Protein AF-K9V353-F1 (afdb_monomer_lite)

Structure (mmCIF, N/CA/C/O backbone):
data_AF-K9V353-F1
#
_entry.id   AF-K9V353-F1
#
loop_
_atom_site.group_PDB
_atom_site.id
_atom_site.type_symbol
_atom_site.label_atom_id
_atom_site.label_alt_id
_atom_site.label_comp_id
_atom_site.label_asym_id
_atom_site.label_entity_id
_atom_site.label_seq_id
_atom_site.pdbx_PDB_ins_code
_atom_site.Cartn_x
_atom_site.Cartn_y
_atom_site.Cartn_z
_atom_site.occupancy
_atom_site.B_iso_or_equiv
_atom_site.auth_seq_id
_atom_site.auth_comp_id
_atom_site.auth_asym_id
_atom_site.auth_atom_id
_atom_site.pdbx_PDB_model_num
ATOM 1 N N . MET A 1 1 ? -27.194 18.692 22.668 1.00 30.59 1 MET A N 1
ATOM 2 C CA . MET A 1 1 ? -25.726 18.775 22.802 1.00 30.59 1 MET A CA 1
ATOM 3 C C . MET A 1 1 ? -25.318 17.950 24.012 1.00 30.59 1 MET A C 1
ATOM 5 O O . MET A 1 1 ? -25.485 18.414 25.131 1.00 30.59 1 MET A O 1
ATOM 9 N N . MET A 1 2 ? -24.905 16.694 23.817 1.00 29.02 2 MET A N 1
ATOM 10 C CA . MET A 1 2 ? -24.214 15.960 24.883 1.00 29.02 2 MET A CA 1
ATOM 11 C C . MET A 1 2 ? -22.781 16.485 24.907 1.00 29.02 2 MET A C 1
ATOM 13 O O . MET A 1 2 ? -22.104 16.407 23.885 1.00 29.02 2 MET A O 1
ATOM 17 N N . ASN A 1 3 ? -22.359 17.069 26.030 1.00 35.59 3 ASN A N 1
ATOM 18 C CA . ASN A 1 3 ? -20.967 17.466 26.224 1.00 35.59 3 ASN A CA 1
ATOM 19 C C . ASN A 1 3 ? -20.061 16.247 25.984 1.00 35.59 3 ASN A C 1
ATOM 21 O O . ASN A 1 3 ? -20.405 15.162 26.468 1.00 35.59 3 ASN A O 1
ATOM 25 N N . PRO A 1 4 ? -18.926 16.394 25.275 1.00 46.44 4 PRO A N 1
ATOM 26 C CA . PRO A 1 4 ? -17.910 15.355 25.272 1.00 46.44 4 PRO A CA 1
ATOM 27 C C . PRO A 1 4 ? -17.556 15.030 26.726 1.00 46.44 4 PRO A C 1
ATOM 29 O O . PRO A 1 4 ? -17.415 15.928 27.562 1.00 46.44 4 PRO A O 1
ATOM 32 N N . ILE A 1 5 ? -17.499 13.737 27.042 1.00 53.97 5 ILE A N 1
ATOM 33 C CA . ILE A 1 5 ? -17.042 13.252 28.344 1.00 53.97 5 ILE A CA 1
ATOM 34 C C . ILE A 1 5 ? -15.666 13.884 28.581 1.00 53.97 5 ILE A C 1
ATOM 36 O O . ILE A 1 5 ? -14.780 13.735 27.740 1.00 53.97 5 ILE A O 1
ATOM 40 N N . SER A 1 6 ? -15.512 14.653 29.664 1.00 57.78 6 SER A N 1
ATOM 41 C CA . SER A 1 6 ? -14.280 15.410 29.895 1.00 57.78 6 SER A CA 1
ATOM 42 C C . SER A 1 6 ? -13.082 14.468 30.000 1.00 57.78 6 SER A C 1
ATOM 44 O O . SER A 1 6 ? -13.209 13.330 30.456 1.00 57.78 6 SER A O 1
ATOM 46 N N . GLU A 1 7 ? -11.905 14.951 29.613 1.00 59.50 7 GLU A N 1
ATOM 47 C CA . GLU A 1 7 ? -10.646 14.204 29.711 1.00 59.50 7 GLU A CA 1
ATOM 48 C C . GLU A 1 7 ? -10.426 13.631 31.123 1.00 59.50 7 GLU A C 1
ATOM 50 O O . GLU A 1 7 ? -10.006 12.492 31.273 1.00 59.50 7 GLU A O 1
ATOM 55 N N . LEU A 1 8 ? -10.852 14.362 32.159 1.00 59.88 8 LEU A N 1
ATOM 56 C CA . LEU A 1 8 ? -10.846 13.921 33.559 1.00 59.88 8 LEU A CA 1
ATOM 57 C C . LEU A 1 8 ? -11.694 12.664 33.816 1.00 59.88 8 LEU A C 1
ATOM 59 O O . LEU A 1 8 ? -11.303 11.813 34.612 1.00 59.88 8 LEU A O 1
ATOM 63 N N . VAL A 1 9 ? -12.848 12.522 33.157 1.00 59.69 9 VAL A N 1
ATOM 64 C CA . VAL A 1 9 ? -13.683 11.318 33.287 1.00 59.69 9 VAL A CA 1
ATOM 65 C C . VAL A 1 9 ? -13.008 10.143 32.592 1.00 59.69 9 VAL A C 1
ATOM 67 O O . VAL A 1 9 ? -12.957 9.062 33.168 1.00 59.69 9 VAL A O 1
ATOM 70 N N . TRP A 1 10 ? -12.412 10.341 31.417 1.00 63.75 10 TRP A N 1
ATOM 71 C CA . TRP A 1 10 ? -11.655 9.276 30.757 1.00 63.75 10 TRP A CA 1
ATOM 72 C C . TRP A 1 10 ? -10.377 8.900 31.508 1.00 63.75 10 TRP A C 1
ATOM 74 O O . TRP A 1 10 ? -10.112 7.713 31.617 1.00 63.75 10 TRP A O 1
ATOM 84 N N . GLN A 1 11 ? -9.659 9.842 32.126 1.00 63.81 11 GLN A N 1
ATOM 85 C CA . GLN A 1 11 ? -8.559 9.537 33.055 1.00 63.81 11 GLN A CA 1
ATOM 86 C C . GLN A 1 11 ? -9.046 8.765 34.291 1.00 63.81 11 GLN A C 1
ATOM 88 O O . GLN A 1 11 ? -8.325 7.928 34.827 1.00 63.81 11 GLN A O 1
ATOM 93 N N . SER A 1 12 ? -10.283 9.002 34.743 1.00 61.09 12 SER A N 1
ATOM 94 C CA . SER A 1 12 ? -10.880 8.220 35.834 1.00 61.09 12 SER A CA 1
ATOM 95 C C . SER A 1 12 ? -11.295 6.805 35.401 1.00 61.09 12 SER A C 1
ATOM 97 O O . SER A 1 12 ? -11.185 5.862 36.183 1.00 61.09 12 SER A O 1
ATOM 99 N N . VAL A 1 13 ? -11.748 6.642 34.150 1.00 62.25 13 VAL A N 1
ATOM 100 C CA . VAL A 1 13 ? -12.142 5.352 33.556 1.00 62.25 13 VAL A CA 1
ATOM 101 C C . VAL A 1 13 ? -10.905 4.512 33.220 1.00 62.25 13 VAL A C 1
ATOM 103 O O . VAL A 1 13 ? -10.873 3.312 33.503 1.00 62.25 13 VAL A O 1
ATOM 106 N N . LEU A 1 14 ? -9.889 5.158 32.653 1.00 64.69 14 LEU A N 1
ATOM 107 C CA . LEU A 1 14 ? -8.577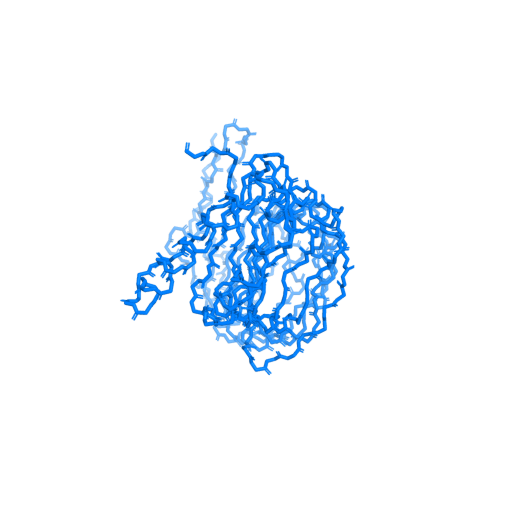 4.639 32.287 1.00 64.69 14 LEU A CA 1
ATOM 108 C C . LEU A 1 14 ? -7.586 4.957 33.420 1.00 64.69 14 LEU A C 1
ATOM 110 O O . LEU A 1 14 ? -6.674 5.762 33.268 1.00 64.69 14 LEU A O 1
ATOM 114 N N . SER A 1 15 ? -7.810 4.371 34.598 1.00 57.91 15 SER A N 1
ATOM 115 C CA . SER A 1 15 ? -6.914 4.527 35.751 1.00 57.91 15 SER A CA 1
ATOM 116 C C . SER A 1 15 ? -5.530 3.895 35.499 1.00 57.91 15 SER A C 1
ATOM 118 O O . SER A 1 15 ? -5.411 2.977 34.695 1.00 57.91 15 SER A O 1
ATOM 120 N N . GLY A 1 16 ? -4.488 4.328 36.223 1.00 54.91 16 GLY A N 1
ATOM 121 C CA . GLY A 1 16 ? -3.153 3.699 36.195 1.00 54.91 16 GLY A CA 1
ATOM 122 C C . GLY A 1 16 ? -2.095 4.474 35.393 1.00 54.91 16 GLY A C 1
ATOM 123 O O . GLY A 1 16 ? -2.133 5.699 35.343 1.00 54.91 16 GLY A O 1
ATOM 124 N N . ASN A 1 17 ? -1.134 3.770 34.777 1.00 48.25 17 ASN A N 1
ATOM 125 C CA . ASN A 1 17 ? -0.018 4.346 33.992 1.00 48.25 17 ASN A CA 1
ATOM 126 C C . ASN A 1 17 ? -0.422 4.780 32.561 1.00 48.25 17 ASN A C 1
ATOM 128 O O . ASN A 1 17 ? 0.401 4.771 31.646 1.00 48.25 17 ASN A O 1
ATOM 132 N N . ILE A 1 18 ? -1.695 5.109 32.336 1.00 54.72 18 ILE A N 1
ATOM 133 C CA . ILE A 1 18 ? -2.225 5.484 31.022 1.00 54.72 18 ILE A CA 1
ATOM 134 C C . ILE A 1 18 ? -2.050 6.990 30.839 1.00 54.72 18 ILE A C 1
ATOM 136 O O . ILE A 1 18 ? -2.700 7.782 31.521 1.00 54.72 18 ILE A O 1
ATOM 140 N N . GLN A 1 19 ? -1.181 7.398 29.913 1.00 55.06 19 GLN A N 1
ATOM 141 C CA . GLN A 1 19 ? -1.082 8.798 29.512 1.00 55.06 19 GLN A CA 1
ATOM 142 C C . GLN A 1 19 ? -1.982 9.027 28.302 1.00 55.06 19 GLN A C 1
ATOM 144 O O . GLN A 1 19 ? -1.691 8.556 27.201 1.00 55.06 19 GLN A O 1
ATOM 149 N N . LEU A 1 20 ? -3.078 9.752 28.518 1.00 56.19 20 LEU A N 1
ATOM 150 C CA . LEU A 1 20 ? -3.837 10.343 27.424 1.00 56.19 20 LEU A CA 1
ATOM 151 C C . LEU A 1 20 ? -2.944 11.374 26.726 1.00 56.19 20 LEU A C 1
ATOM 153 O O . LEU A 1 20 ? -2.322 12.210 27.387 1.00 56.19 20 LEU A O 1
ATOM 157 N N . ALA A 1 21 ? -2.834 11.289 25.402 1.00 53.56 21 ALA A N 1
ATOM 158 C CA . ALA A 1 21 ? -2.139 12.316 24.636 1.00 53.56 21 ALA A CA 1
ATOM 159 C C . ALA A 1 21 ? -2.852 13.676 24.752 1.00 53.56 21 ALA A C 1
ATOM 161 O O . ALA A 1 21 ? -4.012 13.781 25.148 1.00 53.56 21 ALA A O 1
ATOM 162 N N . LYS A 1 22 ? -2.161 14.752 24.376 1.00 46.94 22 LYS A N 1
ATOM 163 C CA . LYS A 1 22 ? -2.800 16.065 24.263 1.00 46.94 22 LYS A CA 1
ATOM 164 C C . LYS A 1 22 ? -3.910 15.986 23.204 1.00 46.94 22 LYS A C 1
ATOM 166 O O . LYS A 1 22 ? -3.666 15.449 22.130 1.00 46.94 22 LYS A O 1
ATOM 171 N N . ASP A 1 23 ? -5.104 16.486 23.523 1.00 53.16 23 ASP A N 1
ATOM 172 C CA . ASP A 1 23 ? -6.312 16.344 22.693 1.00 53.16 23 ASP A CA 1
ATOM 173 C C . ASP A 1 23 ? -6.760 14.880 22.497 1.00 53.16 23 ASP A C 1
ATOM 175 O O . ASP A 1 23 ? -7.378 14.556 21.487 1.00 53.16 23 ASP A O 1
ATOM 179 N N . ALA A 1 24 ? -6.480 13.989 23.461 1.00 52.56 24 ALA A N 1
ATOM 180 C CA . ALA A 1 24 ? -6.749 12.547 23.367 1.00 52.56 24 ALA A CA 1
ATOM 181 C C . ALA A 1 24 ? -8.192 12.159 23.056 1.00 52.56 24 ALA A C 1
ATOM 183 O O . ALA A 1 24 ? -8.412 11.019 22.659 1.00 52.56 24 ALA A O 1
ATOM 184 N N . ILE A 1 25 ? -9.150 13.060 23.286 1.00 53.81 25 ILE A N 1
ATOM 185 C CA . ILE A 1 25 ? -10.560 12.870 22.964 1.00 53.81 25 ILE A CA 1
ATOM 186 C C . ILE A 1 25 ? -10.979 13.968 22.007 1.00 53.81 25 ILE A C 1
ATOM 188 O O . ILE A 1 25 ? -11.267 15.096 22.409 1.00 53.81 25 ILE A O 1
ATOM 192 N N . GLN A 1 26 ? -11.047 13.612 20.733 1.00 54.94 26 GLN A N 1
ATOM 193 C CA . GLN A 1 26 ? -11.561 14.497 19.702 1.00 54.94 26 GLN A CA 1
ATOM 194 C C . GLN A 1 26 ? -12.972 14.060 19.354 1.00 54.94 26 GLN A C 1
ATOM 196 O O . GLN A 1 26 ? -13.188 12.955 18.866 1.00 54.94 26 GLN A O 1
ATOM 201 N N . ALA A 1 27 ? -13.932 14.935 19.644 1.00 47.72 27 ALA A N 1
ATOM 202 C CA . ALA A 1 27 ? -15.303 14.807 19.191 1.00 47.72 27 ALA A CA 1
ATOM 203 C C . ALA A 1 27 ? -15.387 15.313 17.748 1.00 47.72 27 ALA A C 1
ATOM 205 O O . ALA A 1 27 ? -15.491 16.518 17.526 1.00 47.72 27 ALA A O 1
ATOM 206 N N . TYR A 1 28 ? -15.347 14.409 16.771 1.00 46.59 28 TYR A N 1
ATOM 207 C CA . TYR A 1 28 ? -15.605 14.782 15.380 1.00 46.59 28 TYR A CA 1
ATOM 208 C C . TYR A 1 28 ? -17.106 14.742 15.096 1.00 46.59 28 TYR A C 1
ATOM 210 O O . TYR A 1 28 ? -17.756 13.707 15.262 1.00 46.59 28 TYR A O 1
ATOM 218 N N . THR A 1 29 ? -17.654 15.876 14.663 1.00 41.22 29 THR A N 1
ATOM 219 C CA . THR A 1 29 ? -18.994 15.972 14.075 1.00 41.22 29 THR A CA 1
ATOM 220 C C . THR A 1 29 ? -18.851 16.099 12.562 1.00 41.22 29 THR A C 1
ATOM 222 O O . THR A 1 29 ? -18.433 17.145 12.073 1.00 41.22 29 THR A O 1
ATOM 225 N N . ASP A 1 30 ? -19.176 15.032 11.837 1.00 41.78 30 ASP A N 1
ATOM 226 C CA . ASP A 1 30 ? -19.468 15.088 10.399 1.00 41.78 30 ASP A CA 1
ATOM 227 C C . ASP A 1 30 ? -20.898 15.636 10.219 1.00 41.78 30 ASP A C 1
ATOM 229 O O . ASP A 1 30 ? -21.758 15.379 11.066 1.00 41.78 30 ASP A O 1
ATOM 233 N N . GLU A 1 31 ? -21.178 16.354 9.127 1.00 41.47 31 GLU A N 1
ATOM 234 C CA . GLU A 1 31 ? -22.520 16.834 8.750 1.00 41.47 31 GLU A CA 1
ATOM 235 C C . GLU A 1 31 ? -23.575 15.705 8.721 1.00 41.47 31 GLU A C 1
ATOM 237 O O . GLU A 1 31 ? -24.767 15.960 8.894 1.00 41.47 31 GLU A O 1
ATOM 242 N N . HIS A 1 32 ? -23.140 14.445 8.592 1.00 44.72 32 HIS A N 1
ATOM 243 C CA . HIS A 1 32 ? -23.990 13.250 8.595 1.00 44.72 32 HIS A CA 1
ATOM 244 C C . HIS A 1 32 ? -24.056 12.513 9.947 1.00 44.72 32 HIS A C 1
ATOM 246 O O . HIS A 1 32 ? -24.833 11.564 10.093 1.00 44.72 32 HIS A O 1
ATOM 252 N N . ARG A 1 33 ? -23.269 12.917 10.957 1.00 48.28 33 ARG A N 1
ATOM 253 C CA . ARG A 1 33 ? -23.218 12.260 12.276 1.00 48.28 33 ARG A CA 1
ATOM 254 C C . ARG A 1 33 ? -23.835 13.126 13.366 1.00 48.28 33 ARG A C 1
ATOM 256 O O . ARG A 1 33 ? -23.261 14.098 13.838 1.00 48.28 33 ARG A O 1
ATOM 263 N N . ILE A 1 34 ? -24.992 12.681 13.855 1.00 44.06 34 ILE A N 1
ATOM 264 C CA . ILE A 1 34 ? -25.722 13.307 14.972 1.00 44.06 34 ILE A CA 1
ATOM 265 C C . ILE A 1 34 ? -24.960 13.145 16.309 1.00 44.06 34 ILE A C 1
ATOM 267 O O . ILE A 1 34 ? -25.202 13.887 17.263 1.00 44.06 34 ILE A O 1
ATOM 271 N N . THR A 1 35 ? -24.038 12.176 16.402 1.00 47.62 35 THR A N 1
ATOM 272 C CA . THR A 1 35 ? -23.266 11.863 17.620 1.00 47.62 35 THR A CA 1
ATOM 273 C C . THR A 1 35 ? -21.767 12.058 17.373 1.00 47.62 35 THR A C 1
ATOM 275 O O . THR A 1 35 ? -21.275 11.564 16.359 1.00 47.62 35 THR A O 1
ATOM 278 N N . PRO A 1 36 ? -21.033 12.751 18.266 1.00 53.69 36 PRO A N 1
ATOM 279 C CA . PRO A 1 36 ? -19.596 12.935 18.110 1.00 53.69 36 PRO A CA 1
ATOM 280 C C . PRO A 1 36 ? -18.862 11.594 18.189 1.00 53.69 36 PRO A C 1
ATOM 282 O O . PRO A 1 36 ? -19.075 10.826 19.130 1.00 53.69 36 PRO A O 1
ATOM 285 N N . ALA A 1 37 ? -17.996 11.339 17.211 1.00 61.12 37 ALA A N 1
ATOM 286 C CA . ALA A 1 37 ? -17.059 10.223 17.243 1.00 61.12 37 ALA A CA 1
ATOM 287 C C . ALA A 1 37 ? -16.095 10.403 18.419 1.00 61.12 37 ALA A C 1
ATOM 289 O O . ALA A 1 37 ? -15.586 11.505 18.598 1.00 61.12 37 ALA A O 1
ATOM 290 N N . ILE A 1 38 ? -15.845 9.357 19.209 1.00 70.50 38 ILE A N 1
ATOM 291 C CA . ILE A 1 38 ? -14.804 9.391 20.240 1.00 70.50 38 ILE A CA 1
ATOM 292 C C . ILE A 1 38 ? -13.562 8.717 19.668 1.00 70.50 38 ILE A C 1
ATOM 294 O O . ILE A 1 38 ? -13.585 7.523 19.358 1.00 70.50 38 ILE A O 1
ATOM 298 N N . PHE A 1 39 ? -12.500 9.503 19.532 1.00 70.25 39 PHE A N 1
ATOM 299 C CA . PHE A 1 39 ? -11.144 9.011 19.324 1.00 70.25 39 PHE A CA 1
ATOM 300 C C . PHE A 1 39 ? -10.455 8.949 20.679 1.00 70.25 39 PHE A C 1
ATOM 302 O O . PHE A 1 39 ? -10.660 9.847 21.489 1.00 70.25 39 PHE A O 1
ATOM 309 N N . ILE A 1 40 ? -9.699 7.887 20.943 1.00 75.06 40 ILE A N 1
ATOM 310 C CA . ILE A 1 40 ? -8.926 7.736 22.177 1.00 75.06 40 ILE A CA 1
ATOM 311 C C . ILE A 1 40 ? -7.466 7.554 21.797 1.00 75.06 40 ILE A C 1
ATOM 313 O O . ILE A 1 40 ? -7.139 6.566 21.147 1.00 75.06 40 ILE A O 1
ATOM 317 N N . ASN A 1 41 ? -6.605 8.478 22.225 1.00 77.00 41 ASN A N 1
ATOM 318 C CA . ASN A 1 41 ? -5.156 8.347 22.089 1.00 77.00 41 ASN A CA 1
ATOM 319 C C . ASN A 1 41 ? -4.510 8.009 23.438 1.00 77.00 41 ASN A C 1
ATOM 321 O O . ASN A 1 41 ? -4.576 8.796 24.389 1.00 77.00 41 ASN A O 1
ATOM 325 N N . VAL A 1 42 ? -3.888 6.833 23.511 1.00 77.12 42 VAL A N 1
ATOM 326 C CA . VAL A 1 42 ? -3.218 6.319 24.707 1.00 77.12 42 VAL A CA 1
ATOM 327 C C . VAL A 1 42 ? -1.763 6.000 24.402 1.00 77.12 42 VAL A C 1
ATOM 329 O O . VAL A 1 42 ? -1.459 5.213 23.508 1.00 77.12 42 VAL A O 1
ATOM 332 N N . LYS A 1 43 ? -0.860 6.528 25.232 1.00 80.38 43 LYS A N 1
ATOM 333 C CA . LYS A 1 43 ? 0.536 6.095 25.295 1.00 80.38 43 LYS A CA 1
ATOM 334 C C . LYS A 1 43 ? 0.797 5.313 26.577 1.00 80.38 43 LYS A C 1
ATOM 336 O O . LYS A 1 43 ? 0.477 5.776 27.674 1.00 80.38 43 LYS A O 1
ATOM 341 N N . THR A 1 44 ? 1.388 4.132 26.443 1.00 74.25 44 THR A N 1
ATOM 342 C CA . THR A 1 44 ? 1.657 3.233 27.568 1.00 74.25 44 THR A CA 1
ATOM 343 C C . THR A 1 44 ? 2.747 2.215 27.223 1.00 74.25 44 THR A C 1
ATOM 345 O O . THR A 1 44 ? 3.010 1.956 26.051 1.00 74.25 44 THR A O 1
ATOM 348 N N . ASP A 1 45 ? 3.393 1.641 28.238 1.00 76.00 45 ASP A N 1
ATOM 349 C CA . ASP A 1 45 ? 4.410 0.609 28.028 1.00 76.00 45 ASP A CA 1
ATOM 350 C C . ASP A 1 45 ? 3.788 -0.695 27.530 1.00 76.00 45 ASP A C 1
ATOM 352 O O . ASP A 1 45 ? 4.183 -1.208 26.490 1.00 76.00 45 ASP A O 1
ATOM 356 N N . ASN A 1 46 ? 2.764 -1.193 28.214 1.00 74.31 46 ASN A N 1
ATOM 357 C CA . ASN A 1 46 ? 2.056 -2.423 27.861 1.00 74.31 46 ASN A CA 1
ATOM 358 C C . ASN A 1 46 ? 0.562 -2.150 27.780 1.00 74.31 46 ASN A C 1
ATOM 360 O O . ASN A 1 46 ? 0.103 -1.147 28.318 1.00 74.31 46 ASN A O 1
ATOM 364 N N . PHE A 1 47 ? -0.211 -3.068 27.199 1.00 73.06 47 PHE A N 1
ATOM 365 C CA . PHE A 1 47 ? -1.669 -3.000 27.271 1.00 73.06 47 PHE A CA 1
ATOM 366 C C . PHE A 1 47 ? -2.137 -3.008 28.740 1.00 73.06 47 PHE A C 1
ATOM 368 O O . PHE A 1 47 ? -2.004 -4.025 29.425 1.00 73.06 47 PHE A O 1
ATOM 375 N N . PRO A 1 48 ? -2.663 -1.888 29.263 1.00 68.75 48 PRO A N 1
ATOM 376 C CA . PRO A 1 48 ? -3.120 -1.806 30.638 1.00 68.75 48 PRO A CA 1
ATOM 377 C C . PRO A 1 48 ? -4.506 -2.437 30.730 1.00 68.75 48 PRO A C 1
ATOM 379 O O . PRO A 1 48 ? -5.361 -2.150 29.898 1.00 68.75 48 PRO A O 1
ATOM 382 N N . LYS A 1 49 ? -4.774 -3.256 31.751 1.00 73.69 49 LYS A N 1
ATOM 383 C CA . LYS A 1 49 ? -6.077 -3.937 31.914 1.00 73.69 49 LYS A CA 1
ATOM 384 C C . LYS A 1 49 ? -7.266 -2.976 31.880 1.00 73.69 49 LYS A C 1
ATOM 386 O O . LYS A 1 49 ? -8.370 -3.338 31.493 1.00 73.69 49 LYS A O 1
ATOM 391 N N . GLU A 1 50 ? -7.061 -1.734 32.291 1.00 74.75 50 GLU A N 1
ATOM 392 C CA . GLU A 1 50 ? -8.071 -0.686 32.290 1.00 74.75 50 GLU A CA 1
ATOM 393 C C . GLU A 1 50 ? -8.528 -0.299 30.881 1.00 74.75 50 GLU A C 1
ATOM 395 O O . GLU A 1 50 ? -9.688 0.077 30.714 1.00 74.75 50 GLU A O 1
ATOM 400 N N . ILE A 1 51 ? -7.670 -0.442 29.865 1.00 77.25 51 ILE A N 1
ATOM 401 C CA . ILE A 1 51 ? -8.027 -0.173 28.469 1.00 77.25 51 ILE A CA 1
ATOM 402 C C . ILE A 1 51 ? -8.998 -1.225 27.915 1.00 77.25 51 ILE A C 1
ATOM 404 O O . ILE A 1 51 ? -9.773 -0.934 27.009 1.00 77.25 51 ILE A O 1
ATOM 408 N N . GLU A 1 52 ? -9.054 -2.424 28.504 1.00 81.12 52 GLU A N 1
ATOM 409 C CA . GLU A 1 52 ? -10.059 -3.427 28.139 1.00 81.12 52 GLU A CA 1
ATOM 410 C C . GLU A 1 52 ? -11.481 -2.921 28.407 1.00 81.12 52 GLU A C 1
ATOM 412 O O . GLU A 1 52 ? -12.438 -3.417 27.817 1.00 81.12 52 GLU A O 1
ATOM 417 N N . ARG A 1 53 ? -11.656 -1.907 29.269 1.00 83.50 53 ARG A N 1
ATOM 418 C CA . ARG A 1 53 ? -12.966 -1.291 29.520 1.00 83.50 53 ARG A CA 1
ATOM 419 C C . ARG A 1 53 ? -13.530 -0.592 28.287 1.00 83.50 53 ARG A C 1
ATOM 421 O O . ARG A 1 53 ? -14.743 -0.408 28.230 1.00 83.50 53 ARG A O 1
ATOM 428 N N . LEU A 1 54 ? -12.693 -0.242 27.304 1.00 82.88 54 LEU A N 1
ATOM 429 C CA . LEU A 1 54 ? -13.139 0.356 26.044 1.00 82.88 54 LEU A CA 1
ATOM 430 C C . LEU A 1 54 ? -14.158 -0.534 25.313 1.00 82.88 54 LEU A C 1
ATOM 432 O O . LEU A 1 54 ? -15.050 -0.012 24.652 1.00 82.88 54 LEU A O 1
ATOM 436 N N . GLN A 1 55 ? -14.118 -1.856 25.530 1.00 84.44 55 GLN A N 1
ATOM 437 C CA . GLN A 1 55 ? -15.089 -2.804 24.969 1.00 84.44 55 GLN A CA 1
ATOM 438 C C . GLN A 1 55 ? -16.548 -2.559 25.399 1.00 84.44 55 GLN A C 1
ATOM 440 O O . GLN A 1 55 ? -17.472 -3.064 24.770 1.00 84.44 55 GLN A O 1
ATOM 445 N N . TYR A 1 56 ? -16.779 -1.788 26.466 1.00 84.75 56 TYR A N 1
ATOM 446 C CA . TYR A 1 56 ? -18.121 -1.479 26.969 1.00 84.75 56 TYR A CA 1
ATOM 447 C C . TYR A 1 56 ? -18.689 -0.156 26.434 1.00 84.75 56 TYR A C 1
ATOM 449 O O . TYR A 1 56 ? -19.813 0.202 26.785 1.00 84.75 56 TYR A O 1
ATOM 457 N N . PHE A 1 57 ? -17.936 0.583 25.612 1.00 81.88 57 PHE A N 1
ATOM 458 C CA . PHE A 1 57 ? -18.344 1.890 25.099 1.00 81.88 57 PHE A CA 1
ATOM 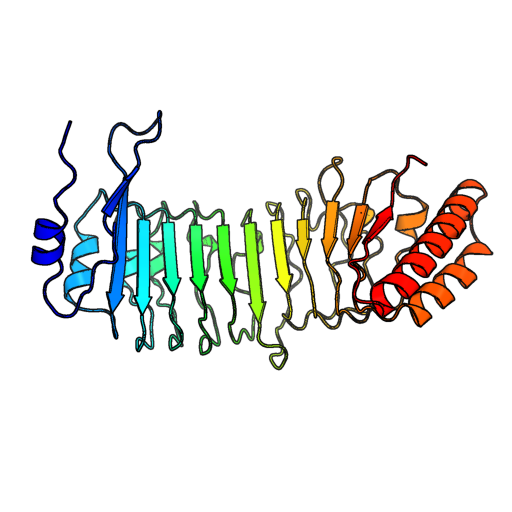459 C C . PHE A 1 57 ? -18.653 1.819 23.601 1.00 81.88 57 PHE A C 1
ATOM 461 O O . PHE A 1 57 ? -17.766 1.645 22.776 1.00 81.88 57 PHE A O 1
ATOM 468 N N . ASP A 1 58 ? -19.919 2.033 23.250 1.00 81.88 58 ASP A N 1
ATOM 469 C CA . ASP A 1 58 ? -20.473 1.958 21.889 1.00 81.88 58 ASP A CA 1
ATOM 470 C C . ASP A 1 58 ? -20.201 3.182 21.003 1.00 81.88 58 ASP A C 1
ATOM 472 O O . ASP A 1 58 ? -20.482 3.149 19.804 1.00 81.88 58 ASP A O 1
ATOM 476 N N . ARG A 1 59 ? -19.663 4.262 21.578 1.00 80.50 59 ARG A N 1
ATOM 477 C CA . ARG A 1 59 ? -19.375 5.527 20.874 1.00 80.50 59 ARG A CA 1
ATOM 478 C C . ARG A 1 59 ? -17.923 5.692 20.436 1.00 80.50 59 ARG A C 1
ATOM 480 O O . ARG A 1 59 ? -17.586 6.722 19.850 1.00 80.50 59 ARG A O 1
ATOM 487 N N . ILE A 1 60 ? -17.060 4.737 20.769 1.00 82.69 60 ILE A N 1
ATOM 488 C CA . ILE A 1 60 ? -15.655 4.781 20.367 1.00 82.69 60 ILE A CA 1
ATOM 489 C C . ILE A 1 60 ? -15.582 4.361 18.908 1.00 82.69 60 ILE A C 1
ATOM 491 O O . ILE A 1 60 ? -15.881 3.221 18.572 1.00 82.69 60 ILE A O 1
ATOM 495 N N . LEU A 1 61 ? -15.183 5.295 18.049 1.00 85.56 61 LEU A N 1
ATOM 496 C CA . LEU A 1 61 ? -15.017 5.035 16.618 1.00 85.56 61 LEU A CA 1
ATOM 497 C C . LEU A 1 61 ? -13.545 4.990 16.225 1.00 85.56 61 LEU A C 1
ATOM 499 O O . LEU A 1 61 ? -13.213 4.369 15.220 1.00 85.56 61 LEU A O 1
ATOM 503 N N . GLY A 1 62 ? -12.660 5.598 17.017 1.00 87.00 62 GLY A N 1
ATOM 504 C CA . GLY A 1 62 ? -11.229 5.589 16.757 1.00 87.00 62 GLY A CA 1
ATOM 505 C C . GLY A 1 62 ? -10.397 5.251 17.983 1.00 87.00 62 GLY A C 1
ATOM 506 O O . GLY A 1 62 ? -10.663 5.732 19.086 1.00 87.00 62 GLY A O 1
ATOM 507 N N . LEU A 1 63 ? -9.361 4.448 17.777 1.00 86.56 63 LEU A N 1
ATOM 508 C CA . LEU A 1 63 ? -8.416 4.056 18.810 1.00 86.56 63 LEU A CA 1
ATOM 509 C C . LEU A 1 63 ? -6.989 4.221 18.289 1.00 86.56 63 LEU A C 1
ATOM 511 O O . LEU A 1 63 ? -6.577 3.533 17.359 1.00 86.56 63 LEU A O 1
ATOM 515 N N . GLU A 1 64 ? -6.242 5.127 18.907 1.00 86.19 64 GLU A N 1
ATOM 516 C CA . GLU A 1 64 ? -4.824 5.343 18.655 1.00 86.19 64 GLU A CA 1
ATOM 517 C C . GLU A 1 64 ? -4.018 4.887 19.876 1.00 86.19 64 GLU A C 1
ATOM 519 O O . GLU A 1 64 ? -4.170 5.425 20.973 1.00 86.19 64 GLU A O 1
ATOM 524 N N . LEU A 1 65 ? -3.165 3.878 19.708 1.00 83.06 65 LEU A N 1
ATOM 525 C CA . LEU A 1 65 ? -2.338 3.339 20.786 1.00 83.06 65 LEU A CA 1
ATOM 526 C C . LEU A 1 65 ? -0.864 3.455 20.435 1.00 83.06 65 LEU A C 1
ATOM 528 O O . LEU A 1 65 ? -0.422 2.960 19.403 1.00 83.06 65 LEU A O 1
ATOM 532 N N . THR A 1 66 ? -0.084 4.040 21.335 1.00 86.12 66 THR A N 1
ATOM 533 C CA . THR A 1 66 ? 1.377 3.963 21.314 1.00 86.12 66 THR A CA 1
ATOM 534 C C . THR A 1 66 ? 1.838 3.035 22.429 1.00 86.12 66 THR A C 1
ATOM 536 O O . THR A 1 66 ? 1.678 3.353 23.608 1.00 86.12 66 THR A O 1
ATOM 539 N N . LEU A 1 67 ? 2.420 1.901 22.048 1.00 81.50 67 LEU A N 1
ATOM 540 C CA . LEU A 1 67 ? 2.808 0.811 22.937 1.00 81.50 67 LEU A CA 1
ATOM 541 C C . LEU A 1 67 ? 4.321 0.647 22.904 1.00 81.50 67 LEU A C 1
ATOM 543 O O . LEU A 1 67 ? 4.880 0.157 21.926 1.00 81.50 67 LEU A O 1
ATOM 547 N N . THR A 1 68 ? 5.006 1.078 23.958 1.00 83.19 68 THR A N 1
ATOM 548 C CA . THR A 1 68 ? 6.475 1.116 23.961 1.00 83.19 68 THR A CA 1
ATOM 549 C C . THR A 1 68 ? 7.130 -0.219 24.297 1.00 83.19 68 THR A C 1
ATOM 551 O O . THR A 1 68 ? 8.291 -0.400 23.951 1.00 83.19 68 THR A O 1
ATOM 554 N N . GLN A 1 69 ? 6.431 -1.152 24.944 1.00 83.75 69 GLN A N 1
ATOM 555 C CA . GLN A 1 69 ? 6.964 -2.436 25.434 1.00 83.75 69 GLN A CA 1
ATOM 556 C C . GLN A 1 69 ? 6.052 -3.647 25.159 1.00 83.75 69 GLN A C 1
ATOM 558 O O . GLN A 1 69 ? 6.470 -4.767 25.438 1.00 83.75 69 GLN A O 1
ATOM 563 N N . ALA A 1 70 ? 4.851 -3.453 24.601 1.00 83.31 70 ALA A N 1
ATOM 564 C CA . ALA A 1 70 ? 3.938 -4.557 24.304 1.00 83.31 70 ALA A CA 1
ATOM 565 C C . ALA A 1 70 ? 4.520 -5.507 23.245 1.00 83.31 70 ALA A C 1
ATOM 567 O O . ALA A 1 70 ? 5.032 -5.057 22.219 1.00 83.31 70 ALA A O 1
ATOM 568 N N . ASP A 1 71 ? 4.395 -6.809 23.489 1.00 86.56 71 ASP A N 1
ATOM 569 C CA . ASP A 1 71 ? 4.828 -7.889 22.602 1.00 86.56 71 ASP A CA 1
ATOM 570 C C . ASP A 1 71 ? 3.693 -8.471 21.745 1.00 86.56 71 ASP A C 1
ATOM 572 O O . ASP A 1 71 ? 3.960 -9.070 20.704 1.00 86.56 71 ASP A O 1
ATOM 576 N N . GLU A 1 72 ? 2.435 -8.249 22.116 1.00 85.69 72 GLU A N 1
ATOM 577 C CA . GLU A 1 72 ? 1.258 -8.690 21.363 1.00 85.69 72 GLU A CA 1
ATOM 578 C C . GLU A 1 72 ? 0.152 -7.630 21.349 1.00 85.69 72 GLU A C 1
ATOM 580 O O . GLU A 1 72 ? -0.000 -6.874 22.307 1.00 85.69 72 GLU A O 1
ATOM 585 N N . ILE A 1 73 ? -0.650 -7.594 20.278 1.00 84.88 73 ILE A N 1
ATOM 586 C CA . ILE A 1 73 ? -1.924 -6.858 20.259 1.00 84.88 73 ILE A CA 1
ATOM 587 C C . ILE A 1 73 ? -3.029 -7.791 20.788 1.00 84.88 73 ILE A C 1
ATOM 589 O O . ILE A 1 73 ? -3.303 -8.808 20.149 1.00 84.88 73 ILE A O 1
ATOM 593 N N . PRO A 1 74 ? -3.686 -7.470 21.916 1.00 82.19 74 PRO A N 1
ATOM 594 C CA . PRO A 1 74 ? -4.630 -8.344 22.594 1.00 82.19 74 PRO A CA 1
ATOM 595 C C . PRO A 1 74 ? -6.014 -8.342 21.943 1.00 82.19 74 PRO A C 1
ATOM 597 O O . PRO A 1 74 ? -6.470 -7.366 21.341 1.00 82.19 74 PRO A O 1
ATOM 600 N N . ASP A 1 75 ? -6.741 -9.429 22.187 1.00 82.25 75 ASP A N 1
ATOM 601 C CA . ASP A 1 75 ? -8.063 -9.695 21.620 1.00 82.25 75 ASP A CA 1
ATOM 602 C C . ASP A 1 75 ? -9.138 -8.645 21.945 1.00 82.25 75 ASP A C 1
ATOM 604 O O . ASP A 1 75 ? -10.082 -8.474 21.167 1.00 82.25 75 ASP A O 1
ATOM 608 N N . PHE A 1 76 ? -9.029 -7.929 23.074 1.00 82.88 76 PHE A N 1
ATOM 609 C CA . PHE A 1 76 ? -10.052 -6.951 23.468 1.00 82.88 76 PHE A CA 1
ATOM 610 C C . PHE A 1 76 ? -10.195 -5.823 22.437 1.00 82.88 76 PHE A C 1
ATOM 612 O O . PHE A 1 76 ? -11.272 -5.240 22.343 1.00 82.88 76 PHE A O 1
ATOM 619 N N . VAL A 1 77 ? -9.145 -5.513 21.657 1.00 83.12 77 VAL A N 1
ATOM 620 C CA . VAL A 1 77 ? -9.218 -4.495 20.594 1.00 83.12 77 VAL A CA 1
ATOM 621 C C . VAL A 1 77 ? -10.327 -4.864 19.612 1.00 83.12 77 VAL A C 1
ATOM 623 O O . VAL A 1 77 ? -11.121 -4.011 19.231 1.00 83.12 77 VAL A O 1
ATOM 626 N N . GLY A 1 78 ? -10.457 -6.156 19.294 1.00 85.06 78 GLY A N 1
ATOM 627 C CA . GLY A 1 78 ? -11.549 -6.680 18.480 1.00 85.06 78 GLY A CA 1
ATOM 628 C C . GLY A 1 78 ? -12.921 -6.662 19.165 1.00 85.06 78 GLY A C 1
ATOM 629 O O . GLY A 1 78 ? -13.942 -6.800 18.501 1.00 85.06 78 GLY A O 1
ATOM 630 N N . ALA A 1 79 ? -12.972 -6.501 20.487 1.00 88.06 79 ALA A N 1
ATOM 631 C CA . ALA A 1 79 ? -14.208 -6.439 21.262 1.00 88.06 79 ALA A CA 1
ATOM 632 C C . ALA A 1 79 ? -14.776 -5.015 21.398 1.00 88.06 79 ALA A C 1
ATOM 634 O O . ALA A 1 79 ? -15.880 -4.873 21.918 1.00 88.06 79 ALA A O 1
ATOM 635 N N . VAL A 1 80 ? -14.066 -3.973 20.941 1.00 88.62 80 VAL A N 1
ATOM 636 C CA . VAL A 1 80 ? -14.571 -2.592 20.981 1.00 88.62 80 VAL A CA 1
ATOM 637 C C . VAL A 1 80 ? -15.691 -2.410 19.949 1.00 88.62 80 VAL A C 1
ATOM 639 O O . VAL A 1 80 ? -15.439 -2.508 18.744 1.00 88.62 80 VAL A O 1
ATOM 642 N N . PRO A 1 81 ? -16.941 -2.172 20.387 1.00 83.06 81 PRO A N 1
ATOM 643 C CA . PRO A 1 81 ? -18.075 -2.072 19.479 1.00 83.06 81 PRO A CA 1
ATOM 644 C C . PRO A 1 81 ? -17.957 -0.822 18.603 1.00 83.06 81 PRO A C 1
ATOM 646 O O . PRO A 1 81 ? -17.593 0.246 19.081 1.00 83.06 81 PRO A O 1
ATOM 649 N N . ASN A 1 82 ? -18.324 -0.954 17.326 1.00 88.06 82 ASN A N 1
ATOM 650 C CA . ASN A 1 82 ? -18.373 0.136 16.340 1.00 88.06 82 ASN A CA 1
ATOM 651 C C . ASN A 1 82 ? -17.031 0.802 16.002 1.00 88.06 82 ASN A C 1
ATOM 653 O O . ASN A 1 82 ? -17.031 1.864 15.389 1.00 88.06 82 ASN A O 1
ATOM 657 N N . LEU A 1 83 ? -15.899 0.187 16.347 1.00 90.31 83 LEU A N 1
ATOM 658 C CA . LEU A 1 83 ? -14.596 0.744 16.008 1.00 90.31 83 LEU A CA 1
ATOM 659 C C . LEU A 1 83 ? -14.404 0.799 14.481 1.00 90.31 83 LEU A C 1
ATOM 661 O O . LEU A 1 83 ? -14.577 -0.206 13.789 1.00 90.31 83 LEU A O 1
ATOM 665 N N . GLU A 1 84 ? -14.052 1.978 13.970 1.00 90.88 84 GLU A N 1
ATOM 666 C CA . GLU A 1 84 ? -13.879 2.278 12.541 1.00 90.88 84 GLU A CA 1
ATOM 667 C C . GLU A 1 84 ? -12.418 2.552 12.176 1.00 90.88 84 GLU A C 1
ATOM 669 O O . GLU A 1 84 ? -11.988 2.222 11.071 1.00 90.88 84 GLU A O 1
ATOM 674 N N . TYR A 1 85 ? -11.651 3.117 13.109 1.00 90.06 85 TYR A N 1
ATOM 675 C CA . TYR A 1 85 ? -10.263 3.518 12.909 1.00 90.06 85 TYR A CA 1
ATOM 676 C C . TYR A 1 85 ? -9.379 2.939 14.010 1.00 90.06 85 TYR A C 1
ATOM 678 O O . TYR A 1 85 ? -9.618 3.161 15.198 1.00 90.06 85 TYR A O 1
ATOM 686 N N . ILE A 1 86 ? -8.329 2.226 13.615 1.00 90.62 86 ILE A N 1
ATOM 687 C CA . ILE A 1 86 ? -7.278 1.763 14.518 1.00 90.62 86 ILE A CA 1
ATOM 688 C C . ILE A 1 86 ? -5.941 2.287 14.011 1.00 90.62 86 ILE A C 1
ATOM 690 O O . ILE A 1 86 ? -5.576 2.018 12.869 1.00 90.62 86 ILE A O 1
ATOM 694 N N . THR A 1 87 ? -5.190 2.951 14.886 1.00 88.88 87 THR A N 1
ATOM 695 C CA . THR A 1 87 ? -3.780 3.286 14.665 1.00 88.88 87 THR A CA 1
ATOM 696 C C . THR A 1 87 ? -2.955 2.742 15.825 1.00 88.88 87 THR A C 1
ATOM 698 O O . THR A 1 87 ? -3.192 3.090 16.977 1.00 88.88 87 THR A O 1
ATOM 701 N N . LEU A 1 88 ? -1.977 1.887 15.544 1.00 87.88 88 LEU A N 1
ATOM 702 C CA . LEU A 1 88 ? -1.119 1.259 16.546 1.00 87.88 88 LEU A CA 1
ATOM 703 C C . LEU A 1 88 ? 0.335 1.584 16.231 1.00 87.88 88 LEU A C 1
ATOM 705 O O . LEU A 1 88 ? 0.841 1.178 15.197 1.00 87.88 88 LEU A O 1
ATOM 709 N N . THR A 1 89 ? 1.033 2.272 17.126 1.00 88.94 89 THR A N 1
ATOM 710 C CA . THR A 1 89 ? 2.493 2.417 17.073 1.00 88.94 89 THR A CA 1
ATOM 711 C C . THR A 1 89 ? 3.103 1.442 18.067 1.00 88.94 89 THR A C 1
ATOM 713 O O . THR A 1 89 ? 2.948 1.623 19.276 1.00 88.94 89 THR A O 1
ATOM 716 N N . CYS A 1 90 ? 3.751 0.387 17.575 1.00 86.56 90 CYS A N 1
ATOM 717 C CA . CYS A 1 90 ? 4.108 -0.763 18.407 1.00 86.56 90 CYS A CA 1
ATOM 718 C C . CYS A 1 90 ? 5.464 -1.401 18.025 1.00 86.56 90 CYS A C 1
ATOM 720 O O . CYS A 1 90 ? 5.490 -2.492 17.461 1.00 86.56 90 CYS A O 1
ATOM 722 N N . PRO A 1 91 ? 6.604 -0.769 18.389 1.00 87.75 91 PRO A N 1
ATOM 723 C CA . PRO A 1 91 ? 7.967 -1.229 18.071 1.00 87.75 91 PRO A CA 1
ATOM 724 C C . PRO A 1 91 ? 8.278 -2.689 18.410 1.00 87.75 91 PRO A C 1
ATOM 726 O O . PRO A 1 91 ? 9.070 -3.320 17.718 1.00 87.75 91 PRO A O 1
ATOM 729 N N . ASN A 1 92 ? 7.687 -3.214 19.485 1.00 88.25 92 ASN A N 1
ATOM 730 C CA . ASN A 1 92 ? 8.050 -4.513 20.050 1.00 88.25 92 ASN A CA 1
ATOM 731 C C . ASN A 1 92 ? 7.011 -5.614 19.799 1.00 88.25 92 ASN A C 1
ATOM 733 O O . ASN A 1 92 ? 7.211 -6.741 20.256 1.00 88.25 92 ASN A O 1
ATOM 737 N N . VAL A 1 93 ? 5.925 -5.311 19.077 1.00 87.38 93 VAL A N 1
ATOM 738 C CA . VAL A 1 93 ? 4.875 -6.295 18.807 1.00 87.38 93 VAL A CA 1
ATOM 739 C C . VAL A 1 93 ? 5.399 -7.363 17.858 1.00 87.38 93 VAL A C 1
ATOM 741 O O . VAL A 1 93 ? 5.937 -7.068 16.794 1.00 87.38 93 VAL A O 1
ATOM 744 N N . LYS A 1 94 ? 5.208 -8.614 18.269 1.00 86.62 94 LYS A N 1
ATOM 745 C CA . LYS A 1 94 ? 5.562 -9.828 17.534 1.00 86.62 94 LYS A CA 1
ATOM 746 C C . LYS A 1 94 ? 4.353 -10.492 16.892 1.00 86.62 94 LYS A C 1
ATOM 748 O O . LYS A 1 94 ? 4.521 -11.237 15.936 1.00 86.62 94 LYS A O 1
ATOM 753 N N . GLN A 1 95 ? 3.160 -10.284 17.456 1.00 83.31 95 GLN A N 1
ATOM 754 C CA . GLN A 1 95 ? 1.941 -11.011 17.088 1.00 83.31 95 GLN A CA 1
ATOM 755 C C . GLN A 1 95 ? 0.693 -10.127 17.213 1.00 83.31 95 GLN A C 1
ATOM 757 O O . GLN A 1 95 ? 0.617 -9.245 18.073 1.00 83.31 95 GLN A O 1
ATOM 762 N N . VAL A 1 96 ? -0.315 -10.403 16.385 1.00 82.12 96 VAL A N 1
ATOM 763 C CA . VAL A 1 96 ? -1.645 -9.774 16.439 1.00 82.12 96 VAL A CA 1
ATOM 764 C C . VAL A 1 96 ? -2.685 -10.866 16.682 1.00 82.12 96 VAL A C 1
ATOM 766 O O . VAL A 1 96 ? -2.746 -11.814 15.906 1.00 82.12 96 VAL A O 1
ATOM 769 N N . HIS A 1 97 ? -3.495 -10.762 17.743 1.00 74.25 97 HIS A N 1
ATOM 770 C CA . HIS A 1 97 ? -4.495 -11.793 18.064 1.00 74.25 97 HIS A CA 1
ATOM 771 C C . HIS A 1 97 ? -5.784 -11.704 17.226 1.00 74.25 97 HIS A C 1
ATOM 773 O O . HIS A 1 97 ? -6.154 -10.663 16.679 1.00 74.25 97 HIS A O 1
ATOM 779 N N . PHE A 1 98 ? -6.491 -12.837 17.147 1.00 65.19 98 PHE A N 1
ATOM 780 C CA . PHE A 1 98 ? -7.482 -13.183 16.118 1.00 65.19 98 PHE A CA 1
ATOM 781 C C . PHE A 1 98 ? -8.815 -12.417 16.150 1.00 65.19 98 PHE A C 1
ATOM 783 O O . PHE A 1 98 ? -9.647 -12.604 15.258 1.00 65.19 98 PHE A O 1
ATOM 790 N N . SER A 1 99 ? -9.088 -11.564 17.140 1.00 80.06 99 SER A N 1
ATOM 791 C CA . SER A 1 99 ? -10.418 -10.947 17.300 1.00 80.06 99 SER A CA 1
ATOM 792 C C . SER A 1 99 ? -10.795 -9.860 16.277 1.00 80.06 99 SER A C 1
ATOM 794 O O . SER A 1 99 ? -11.910 -9.345 16.356 1.00 80.06 99 SER A O 1
ATOM 796 N N . PHE A 1 100 ? -9.962 -9.531 15.281 1.00 82.12 100 PHE A N 1
ATOM 797 C CA . PHE A 1 100 ? -10.311 -8.534 14.247 1.00 82.12 100 PHE A CA 1
ATOM 798 C C . PHE A 1 100 ? -11.545 -8.911 13.420 1.00 82.12 100 PHE A C 1
ATOM 800 O O . PHE A 1 100 ? -12.295 -8.028 13.013 1.00 82.12 100 PHE A O 1
ATOM 807 N N . HIS A 1 101 ? -11.867 -10.201 13.292 1.00 83.06 101 HIS A N 1
ATOM 808 C CA . HIS A 1 101 ? -13.111 -10.652 12.659 1.00 83.06 101 HIS A CA 1
ATOM 809 C C . HIS A 1 101 ? -14.387 -10.096 13.322 1.00 83.06 101 HIS A C 1
ATOM 811 O O . HIS A 1 101 ? -15.452 -10.093 12.699 1.00 83.06 101 HIS A O 1
ATOM 817 N N . LYS A 1 102 ? -14.323 -9.641 14.581 1.00 88.81 102 LYS A N 1
ATOM 818 C CA . LYS A 1 102 ? -15.446 -9.015 15.301 1.00 88.81 102 LYS A CA 1
ATOM 819 C C . LYS A 1 102 ? -15.646 -7.545 14.916 1.00 88.81 102 LYS A C 1
ATOM 821 O O . LYS A 1 102 ? -16.742 -7.017 15.099 1.00 88.81 102 LYS A O 1
ATOM 826 N N . LEU A 1 103 ? -14.639 -6.904 14.327 1.00 90.44 103 LEU A N 1
ATOM 827 C CA . LEU A 1 103 ? -14.647 -5.490 13.964 1.00 90.44 103 LEU A CA 1
ATOM 828 C C . LEU A 1 103 ? -15.400 -5.247 12.649 1.00 90.44 103 LEU A C 1
ATOM 830 O O . LEU A 1 103 ? -14.826 -4.946 11.605 1.00 90.44 103 LEU A O 1
ATOM 834 N N . LYS A 1 104 ? -16.729 -5.380 12.688 1.00 91.56 104 LYS A N 1
ATOM 835 C CA . LYS A 1 104 ? -17.588 -5.283 11.493 1.00 91.56 104 LYS A CA 1
ATOM 836 C C . LYS A 1 104 ? -17.662 -3.890 10.867 1.00 91.56 104 LYS A C 1
ATOM 838 O O . LYS A 1 104 ? -18.097 -3.782 9.724 1.00 91.56 104 LYS A O 1
ATOM 843 N N . HIS A 1 105 ? -17.234 -2.864 11.596 1.00 92.75 105 HIS A N 1
ATOM 844 C CA . HIS A 1 105 ? -17.251 -1.468 11.163 1.00 92.75 105 HIS A CA 1
ATOM 845 C C . HIS A 1 105 ? -15.858 -0.908 10.863 1.00 92.75 105 HIS A C 1
ATOM 847 O O . HIS A 1 105 ? -15.773 0.234 10.427 1.00 92.75 105 HIS A O 1
ATOM 853 N N . LEU A 1 106 ? -14.786 -1.688 11.049 1.00 93.44 106 LEU A N 1
ATOM 854 C CA . LEU A 1 106 ? -13.418 -1.214 10.843 1.00 93.44 106 LEU A CA 1
ATOM 855 C C . LEU A 1 106 ? -13.194 -0.852 9.378 1.00 93.44 106 LEU A C 1
ATOM 857 O O . LEU A 1 106 ? -13.354 -1.706 8.512 1.00 93.44 106 LEU A O 1
ATOM 861 N N . GLN A 1 107 ? -12.811 0.396 9.126 1.00 93.56 107 GLN A N 1
ATOM 862 C CA . GLN A 1 107 ? -12.548 0.955 7.799 1.00 93.56 107 GLN A CA 1
ATOM 863 C C . GLN A 1 107 ? -11.054 1.144 7.554 1.00 93.56 107 GLN A C 1
ATOM 865 O O . GLN A 1 107 ? -10.584 0.884 6.444 1.00 93.56 107 GLN A O 1
ATOM 870 N N . THR A 1 108 ? -10.315 1.537 8.593 1.00 92.62 108 THR A N 1
ATOM 871 C CA . THR A 1 108 ? -8.880 1.812 8.514 1.00 92.62 108 THR A CA 1
ATOM 872 C C . THR A 1 108 ? -8.143 1.104 9.642 1.00 92.62 108 THR A C 1
ATOM 874 O O . THR A 1 108 ? -8.469 1.281 10.818 1.00 92.62 108 THR A O 1
ATOM 877 N N . LEU A 1 109 ? -7.115 0.342 9.277 1.00 92.81 109 LEU A N 1
ATOM 878 C CA . LEU A 1 109 ? -6.165 -0.262 10.204 1.00 92.81 109 LEU A CA 1
ATOM 879 C C . LEU A 1 109 ? -4.754 0.185 9.836 1.00 92.81 109 LEU A C 1
ATOM 881 O O . LEU A 1 109 ? -4.250 -0.163 8.771 1.00 92.81 109 LEU A O 1
ATOM 885 N N . HIS A 1 110 ? -4.118 0.927 10.731 1.00 91.62 110 HIS A N 1
ATOM 886 C CA . HIS A 1 110 ? -2.738 1.355 10.601 1.00 91.62 110 HIS A CA 1
ATOM 887 C C . HIS A 1 110 ? -1.905 0.771 11.741 1.00 91.62 110 HIS A C 1
ATOM 889 O O . HIS A 1 110 ? -2.203 0.973 12.916 1.00 91.62 110 HIS A O 1
ATOM 895 N N . ILE A 1 111 ? -0.851 0.046 11.389 1.00 89.44 111 ILE A N 1
ATOM 896 C CA . ILE A 1 111 ? 0.138 -0.499 12.308 1.00 89.44 111 ILE A CA 1
ATOM 897 C C . ILE A 1 111 ? 1.497 0.076 11.909 1.00 89.44 111 ILE A C 1
ATOM 899 O O . ILE A 1 111 ? 2.060 -0.248 10.868 1.00 89.44 111 ILE A O 1
ATOM 903 N N . SER A 1 112 ? 2.015 0.976 12.729 1.00 87.44 112 SER A N 1
ATOM 904 C CA . SER A 1 112 ? 3.285 1.648 12.505 1.00 87.44 112 SER A CA 1
ATOM 905 C C . SER A 1 112 ? 4.389 0.996 13.327 1.00 87.44 112 SER A C 1
ATOM 907 O O . SER A 1 112 ? 4.236 0.758 14.531 1.00 87.44 112 SER A O 1
ATOM 909 N N . GLN A 1 113 ? 5.537 0.795 12.679 1.00 83.06 113 GLN A N 1
ATOM 910 C CA . GLN A 1 113 ? 6.767 0.298 13.290 1.00 83.06 113 GLN A CA 1
ATOM 911 C C . GLN A 1 113 ? 6.664 -1.085 13.961 1.00 83.06 113 GLN A C 1
ATOM 913 O O . GLN A 1 113 ? 7.278 -1.250 15.011 1.00 83.06 113 GLN A O 1
ATOM 918 N N . PRO A 1 114 ? 5.954 -2.096 13.433 1.00 82.44 114 PRO A N 1
ATOM 919 C CA . PRO A 1 114 ? 5.929 -3.413 14.062 1.00 82.44 114 PRO A CA 1
ATOM 920 C C . PRO A 1 114 ? 7.211 -4.211 13.731 1.00 82.44 114 PRO A C 1
ATOM 922 O O . PRO A 1 114 ? 7.165 -5.246 13.074 1.00 82.44 114 PRO A O 1
ATOM 925 N N . GLN A 1 115 ? 8.374 -3.736 14.196 1.00 82.50 115 GLN A N 1
ATOM 926 C CA . GLN A 1 115 ? 9.708 -4.220 13.785 1.00 82.50 115 GLN A CA 1
ATOM 927 C C . GLN A 1 115 ? 9.965 -5.703 14.072 1.00 82.50 115 GLN A C 1
ATOM 929 O O . GLN A 1 115 ? 10.904 -6.280 13.527 1.00 82.50 115 GLN A O 1
ATOM 934 N N . LEU A 1 116 ? 9.184 -6.307 14.968 1.00 83.12 116 LEU A N 1
ATOM 935 C CA . LEU A 1 116 ? 9.303 -7.711 15.353 1.00 83.12 116 LEU A CA 1
ATOM 936 C C . LEU A 1 116 ? 8.136 -8.569 14.845 1.00 83.12 116 LEU A C 1
ATOM 938 O O . LEU A 1 116 ? 8.093 -9.759 15.147 1.00 83.12 116 LEU A O 1
ATOM 942 N N . LEU A 1 117 ? 7.197 -7.990 14.093 1.00 84.69 117 LEU A N 1
ATOM 943 C CA . LEU A 1 117 ? 6.041 -8.701 13.561 1.00 84.69 117 LEU A CA 1
ATOM 944 C C . LEU A 1 117 ? 6.463 -9.508 12.334 1.00 84.69 117 LEU A C 1
ATOM 946 O O . LEU A 1 117 ? 6.631 -8.965 11.240 1.00 84.69 117 LEU A O 1
ATOM 950 N N . GLU A 1 118 ? 6.659 -10.807 12.542 1.00 76.00 118 GLU A N 1
ATOM 951 C CA . GLU A 1 118 ? 7.084 -11.748 11.500 1.00 76.00 118 GLU A CA 1
ATOM 952 C C . GLU A 1 118 ? 5.916 -12.174 10.603 1.00 76.00 118 GLU A C 1
ATOM 954 O O . GLU A 1 118 ? 6.073 -12.221 9.387 1.00 76.00 118 GLU A O 1
ATOM 959 N N . ASP A 1 119 ? 4.725 -12.380 11.173 1.00 71.19 119 ASP A N 1
ATOM 960 C CA . ASP A 1 119 ? 3.527 -12.760 10.424 1.00 71.19 119 ASP A CA 1
ATOM 961 C C . ASP A 1 119 ? 2.298 -11.984 10.908 1.00 71.19 119 ASP A C 1
ATOM 963 O O . ASP A 1 119 ? 2.005 -11.896 12.103 1.00 71.19 119 ASP A O 1
ATOM 967 N N . PHE A 1 120 ? 1.545 -11.434 9.955 1.00 79.81 120 PHE A N 1
ATOM 968 C CA . PHE A 1 120 ? 0.222 -10.874 10.206 1.00 79.81 120 PHE A CA 1
ATOM 969 C C . PHE A 1 120 ? -0.826 -11.963 9.948 1.00 79.81 120 PHE A C 1
ATOM 971 O O . PHE A 1 120 ? -1.429 -12.027 8.876 1.00 79.81 120 PHE A O 1
ATOM 978 N N . ASP A 1 121 ? -1.016 -12.844 10.932 1.00 78.12 121 ASP A N 1
ATOM 979 C CA . ASP A 1 121 ? -1.954 -13.978 10.869 1.00 78.12 121 ASP A CA 1
ATOM 980 C C . ASP A 1 121 ? -3.407 -13.550 11.147 1.00 78.12 121 ASP A C 1
ATOM 982 O O . ASP A 1 121 ? -4.134 -14.111 11.967 1.00 78.12 121 ASP A O 1
ATOM 986 N N . VAL A 1 122 ? -3.831 -12.480 10.479 1.00 82.56 122 VAL A N 1
ATOM 987 C CA . VAL A 1 122 ? -5.219 -12.037 10.483 1.00 82.56 122 VAL A CA 1
ATOM 988 C C . VAL A 1 122 ? -5.720 -12.007 9.052 1.00 82.56 122 VAL A C 1
ATOM 990 O O . VAL A 1 122 ? -5.208 -11.285 8.198 1.00 82.56 122 VAL A O 1
ATOM 993 N N . ASP A 1 123 ? -6.787 -12.758 8.811 1.00 87.62 123 ASP A N 1
ATOM 994 C CA . ASP A 1 123 ? -7.502 -12.740 7.546 1.00 87.62 123 ASP A CA 1
ATOM 995 C C . ASP A 1 123 ? -8.346 -11.464 7.426 1.00 87.62 123 ASP A C 1
ATOM 997 O O . ASP A 1 123 ? -9.465 -11.370 7.943 1.00 87.62 123 ASP A O 1
ATOM 1001 N N . LEU A 1 124 ? -7.812 -10.473 6.709 1.00 90.81 124 LEU A N 1
ATOM 1002 C CA . LEU A 1 124 ? -8.464 -9.181 6.495 1.00 90.81 124 LEU A CA 1
ATOM 1003 C C . LEU A 1 124 ? -9.786 -9.311 5.726 1.00 90.81 124 LEU A C 1
ATOM 1005 O O . LEU A 1 124 ? -10.622 -8.411 5.801 1.00 90.81 124 LEU A O 1
ATOM 1009 N N . SER A 1 125 ? -10.036 -10.441 5.048 1.00 89.75 125 SER A N 1
ATOM 1010 C CA . SER A 1 125 ? -11.331 -10.697 4.404 1.00 89.75 125 SER A CA 1
ATOM 1011 C C . SER A 1 125 ? -12.488 -10.811 5.408 1.00 89.75 125 SER A C 1
ATOM 1013 O O . SER A 1 125 ? -13.650 -10.612 5.047 1.00 89.75 125 SER A O 1
ATOM 1015 N N . GLN A 1 126 ? -12.184 -11.064 6.687 1.00 90.50 126 GLN A N 1
ATOM 1016 C CA . GLN A 1 126 ? -13.168 -11.163 7.768 1.00 90.50 126 GLN A CA 1
ATOM 1017 C C . GLN A 1 126 ? -13.605 -9.798 8.324 1.00 90.50 126 GLN A C 1
ATOM 1019 O O . GLN A 1 126 ? -14.559 -9.738 9.114 1.00 90.50 126 GLN A O 1
ATOM 1024 N N . CYS A 1 127 ? -12.959 -8.715 7.879 1.00 91.81 127 CYS A N 1
ATOM 1025 C CA . CYS A 1 127 ? -13.295 -7.324 8.170 1.00 91.81 127 CYS A CA 1
ATOM 1026 C C . CYS A 1 127 ? -14.032 -6.713 6.958 1.00 91.81 127 CYS A C 1
ATOM 1028 O O . CYS A 1 127 ? -13.409 -6.070 6.115 1.00 91.81 127 CYS A O 1
ATOM 1030 N N . PRO A 1 128 ? -15.362 -6.898 6.822 1.00 90.62 128 PRO A N 1
ATOM 1031 C CA . PRO A 1 128 ? -16.083 -6.601 5.577 1.00 90.62 128 PRO A CA 1
ATOM 1032 C C . PRO A 1 128 ? -16.140 -5.110 5.218 1.00 90.62 128 PRO A C 1
ATOM 1034 O O . PRO A 1 128 ? -16.389 -4.772 4.062 1.00 90.62 128 PRO A O 1
ATOM 1037 N N . ALA A 1 129 ? -15.952 -4.233 6.205 1.00 93.81 129 ALA A N 1
ATOM 1038 C CA . ALA A 1 129 ? -15.927 -2.788 6.025 1.00 93.81 129 ALA A CA 1
ATOM 1039 C C . ALA A 1 129 ? -14.513 -2.237 5.790 1.00 93.81 129 ALA A C 1
ATOM 1041 O O . ALA A 1 129 ? -14.393 -1.037 5.559 1.00 93.81 129 ALA A O 1
ATOM 1042 N N . LEU A 1 130 ? -13.466 -3.075 5.841 1.00 94.56 130 LEU A N 1
ATOM 1043 C CA . LEU A 1 130 ? -12.089 -2.602 5.761 1.00 94.56 130 LEU A CA 1
ATOM 1044 C C . LEU A 1 130 ? -11.793 -2.095 4.354 1.00 94.56 130 LEU A C 1
ATOM 1046 O O . LEU A 1 130 ? -12.036 -2.766 3.349 1.00 94.56 130 LEU A O 1
ATOM 1050 N N . VAL A 1 131 ? -11.269 -0.879 4.299 1.00 95.00 131 VAL A N 1
ATOM 1051 C CA . VAL A 1 131 ? -10.967 -0.163 3.062 1.00 95.00 131 VAL A CA 1
ATOM 1052 C C . VAL A 1 131 ? -9.472 0.093 2.949 1.00 95.00 131 VAL A C 1
ATOM 1054 O O . VAL A 1 131 ? -8.929 0.032 1.843 1.00 95.00 131 VAL A O 1
ATOM 1057 N N . GLU A 1 132 ? -8.824 0.383 4.077 1.00 95.12 132 GLU A N 1
ATOM 1058 C CA . GLU A 1 132 ? -7.454 0.880 4.131 1.00 95.12 132 GLU A CA 1
ATOM 1059 C C . GLU A 1 132 ? -6.634 0.087 5.152 1.00 95.12 132 GLU A C 1
ATOM 1061 O O . GLU A 1 132 ? -7.023 -0.029 6.317 1.00 95.12 132 GLU A O 1
ATOM 1066 N N . PHE A 1 133 ? -5.496 -0.456 4.714 1.00 94.62 133 PHE A N 1
ATOM 1067 C CA . PHE A 1 133 ? -4.569 -1.191 5.575 1.00 94.62 133 PHE A CA 1
ATOM 1068 C C . PHE A 1 133 ? -3.137 -0.719 5.380 1.00 94.62 133 PHE A C 1
ATOM 1070 O O . PHE A 1 133 ? -2.618 -0.731 4.261 1.00 94.62 133 PHE A O 1
ATOM 1077 N N . TRP A 1 134 ? -2.536 -0.243 6.463 1.00 92.88 134 TRP A N 1
ATOM 1078 C CA . TRP A 1 134 ? -1.192 0.311 6.477 1.00 92.88 134 TRP A CA 1
ATOM 1079 C C . TRP A 1 134 ? -0.370 -0.467 7.499 1.00 92.88 134 TRP A C 1
ATOM 1081 O O . TRP A 1 134 ? -0.768 -0.554 8.661 1.00 92.88 134 TRP A O 1
ATOM 1091 N N . CYS A 1 135 ? 0.748 -1.051 7.086 1.00 90.31 135 CYS A N 1
ATOM 1092 C CA . CYS A 1 135 ? 1.609 -1.812 7.979 1.00 90.31 135 CYS A CA 1
ATOM 1093 C C . CYS A 1 135 ? 3.068 -1.670 7.555 1.00 90.31 135 CYS A C 1
ATOM 1095 O O . CYS A 1 135 ? 3.565 -2.370 6.670 1.00 90.31 135 CYS A O 1
ATOM 1097 N N . ASP A 1 136 ? 3.733 -0.715 8.192 1.00 84.25 136 ASP A N 1
ATOM 1098 C CA . ASP A 1 136 ? 5.005 -0.186 7.729 1.00 84.25 136 ASP A CA 1
ATOM 1099 C C . ASP A 1 136 ? 6.134 -0.600 8.675 1.00 84.25 136 ASP A C 1
ATOM 1101 O O . ASP A 1 136 ? 6.179 -0.159 9.828 1.00 84.25 136 ASP A O 1
ATOM 1105 N N . GLY A 1 137 ? 7.085 -1.387 8.164 1.00 78.62 137 GLY A N 1
ATOM 1106 C CA . GLY A 1 137 ? 8.288 -1.793 8.890 1.00 78.62 137 GLY A CA 1
ATOM 1107 C C . GLY A 1 137 ? 8.083 -3.101 9.636 1.00 78.62 137 GLY A C 1
ATOM 1108 O O . GLY A 1 137 ? 8.345 -3.170 10.835 1.00 78.62 137 GLY A O 1
ATOM 1109 N N . SER A 1 138 ? 7.567 -4.101 8.920 1.00 82.31 138 SER A N 1
ATOM 1110 C CA . SER A 1 138 ? 7.371 -5.467 9.419 1.00 82.31 138 SER A CA 1
ATOM 1111 C C . SER A 1 138 ? 8.496 -6.405 8.956 1.00 82.31 138 SER A C 1
ATOM 1113 O O . SER A 1 138 ? 9.340 -5.998 8.159 1.00 82.31 138 SER A O 1
ATOM 1115 N N . ASN A 1 139 ? 8.475 -7.665 9.415 1.00 85.31 139 ASN A N 1
ATOM 1116 C CA . ASN A 1 139 ? 9.362 -8.757 8.980 1.00 85.31 139 ASN A CA 1
ATOM 1117 C C . ASN A 1 139 ? 8.599 -9.857 8.219 1.00 85.31 139 ASN A C 1
ATOM 1119 O O . ASN A 1 139 ? 8.777 -11.045 8.486 1.00 85.31 139 ASN A O 1
ATOM 1123 N N . TRP A 1 140 ? 7.718 -9.478 7.295 1.00 82.38 140 TRP A N 1
ATOM 1124 C CA . TRP A 1 140 ? 6.801 -10.424 6.661 1.00 82.38 140 TRP A CA 1
ATOM 1125 C C . TRP A 1 140 ? 7.507 -11.510 5.863 1.00 82.38 140 TRP A C 1
ATOM 1127 O O . TRP A 1 140 ? 8.301 -11.222 4.965 1.00 82.38 140 TRP A O 1
ATOM 1137 N N . GLN A 1 141 ? 7.138 -12.758 6.134 1.00 83.19 141 GLN A N 1
ATOM 1138 C CA . GLN A 1 141 ? 7.506 -13.898 5.293 1.00 83.19 141 GLN A CA 1
ATOM 1139 C C . GLN A 1 141 ? 6.448 -14.162 4.215 1.00 83.19 141 GLN A C 1
ATOM 1141 O O . GLN A 1 141 ? 6.757 -14.663 3.132 1.00 83.19 141 GLN A O 1
ATOM 1146 N N . LYS A 1 142 ? 5.193 -13.783 4.484 1.00 83.88 142 LYS A N 1
ATOM 1147 C CA . LYS A 1 142 ? 4.055 -13.947 3.575 1.00 83.88 142 LYS A CA 1
ATOM 1148 C C . LYS A 1 142 ? 3.211 -12.685 3.506 1.00 83.88 142 LYS A C 1
ATOM 1150 O O . LYS A 1 142 ? 3.121 -11.921 4.464 1.00 83.88 142 LYS A O 1
ATO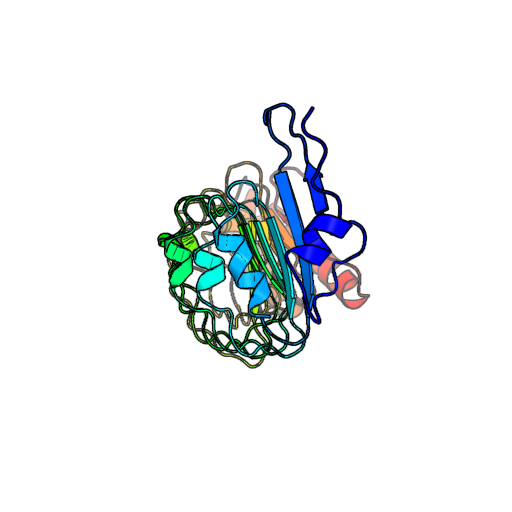M 1155 N N . MET A 1 143 ? 2.569 -12.489 2.361 1.00 84.06 143 MET A N 1
ATOM 1156 C CA . MET A 1 143 ? 1.572 -11.440 2.183 1.00 84.06 143 MET A CA 1
ATOM 1157 C C . MET A 1 143 ? 0.369 -11.672 3.124 1.00 84.06 143 MET A C 1
ATOM 1159 O O . MET A 1 143 ? -0.177 -12.778 3.125 1.00 84.06 143 MET A O 1
ATOM 1163 N N . PRO A 1 144 ? -0.101 -10.654 3.870 1.00 84.44 144 PRO A N 1
ATOM 1164 C CA . PRO A 1 144 ? -1.320 -10.762 4.668 1.00 84.44 144 PRO A CA 1
ATOM 1165 C C . PRO A 1 144 ? -2.545 -11.192 3.843 1.00 84.44 144 PRO A C 1
ATOM 1167 O O . PRO A 1 144 ? -2.819 -10.663 2.758 1.00 84.44 144 PRO A O 1
ATOM 1170 N N . GLN A 1 145 ? -3.319 -12.146 4.366 1.00 88.06 145 GLN A N 1
ATOM 1171 C CA . GLN A 1 145 ? -4.506 -12.652 3.679 1.00 88.06 145 GLN A CA 1
ATOM 1172 C C . GLN A 1 145 ? -5.583 -11.560 3.571 1.00 88.06 145 GLN A C 1
ATOM 1174 O O . GLN A 1 145 ? -5.853 -10.820 4.513 1.00 88.06 145 GLN A O 1
ATOM 1179 N N . GLY A 1 146 ? -6.223 -11.466 2.402 1.00 91.12 146 GLY A N 1
ATOM 1180 C CA . GLY A 1 146 ? -7.321 -10.524 2.158 1.00 91.12 146 GLY A CA 1
ATOM 1181 C C . GLY A 1 146 ? -6.899 -9.123 1.699 1.00 91.12 146 GLY A C 1
ATOM 1182 O O . GLY A 1 146 ? -7.779 -8.338 1.358 1.00 91.12 146 GLY A O 1
ATOM 1183 N N . LEU A 1 147 ? -5.597 -8.813 1.590 1.00 91.81 147 LEU A N 1
ATOM 1184 C CA . LEU A 1 147 ? -5.131 -7.507 1.087 1.00 91.81 147 LEU A CA 1
ATOM 1185 C C . LEU A 1 147 ? -5.703 -7.141 -0.284 1.00 91.81 147 LEU A C 1
ATOM 1187 O O . LEU A 1 147 ? -6.107 -6.004 -0.505 1.00 91.81 147 LEU A O 1
ATOM 1191 N N . HIS A 1 148 ? -5.832 -8.119 -1.179 1.00 92.31 148 HIS A N 1
ATOM 1192 C CA . HIS A 1 148 ? -6.392 -7.946 -2.523 1.00 92.31 148 HIS A CA 1
ATOM 1193 C C . HIS A 1 148 ? -7.852 -7.436 -2.557 1.00 92.31 148 HIS A C 1
ATOM 1195 O O . HIS A 1 148 ? -8.357 -7.059 -3.618 1.00 92.31 148 HIS A O 1
ATOM 1201 N N . LEU A 1 149 ? -8.542 -7.419 -1.410 1.00 93.94 149 LEU A N 1
ATOM 1202 C CA . LEU A 1 149 ? -9.914 -6.929 -1.257 1.00 93.94 149 LEU A CA 1
ATOM 1203 C C . LEU A 1 149 ? -9.994 -5.451 -0.851 1.00 93.94 149 LEU A C 1
ATOM 1205 O O . LEU A 1 149 ? -11.101 -4.907 -0.792 1.00 93.94 149 LEU A O 1
ATOM 1209 N N . LEU A 1 150 ? -8.864 -4.811 -0.557 1.00 95.69 150 LEU A N 1
ATOM 1210 C CA . LEU A 1 150 ? -8.813 -3.452 -0.026 1.00 95.69 150 LEU A CA 1
ATOM 1211 C C . LEU A 1 150 ? -8.661 -2.411 -1.136 1.00 95.69 150 LEU A C 1
ATOM 1213 O O . LEU A 1 150 ? -8.250 -2.719 -2.255 1.00 95.69 150 LEU A O 1
ATOM 1217 N N . ARG A 1 151 ? -9.026 -1.164 -0.824 1.00 96.31 151 ARG A N 1
ATOM 1218 C CA . ARG A 1 151 ? -8.913 -0.033 -1.756 1.00 96.31 151 ARG A CA 1
ATOM 1219 C C . ARG A 1 151 ? -7.556 0.654 -1.642 1.00 96.31 151 ARG A C 1
ATOM 1221 O O . ARG A 1 151 ? -7.015 1.073 -2.661 1.00 96.31 151 ARG A O 1
ATOM 1228 N N . ARG A 1 152 ? -7.033 0.785 -0.418 1.00 96.75 152 ARG A N 1
ATOM 1229 C CA . ARG A 1 152 ? -5.737 1.419 -0.148 1.00 96.75 152 ARG A CA 1
ATOM 1230 C C . ARG A 1 152 ? -4.859 0.532 0.705 1.00 96.75 152 ARG A C 1
ATOM 1232 O O . ARG A 1 152 ? -5.287 0.062 1.759 1.00 96.75 152 ARG A O 1
ATOM 1239 N N . ILE A 1 153 ? -3.639 0.320 0.245 1.00 95.81 153 ILE A N 1
ATOM 1240 C CA . ILE A 1 153 ? -2.694 -0.599 0.864 1.00 95.81 153 ILE A CA 1
ATOM 1241 C C . ILE A 1 153 ? -1.350 0.105 0.922 1.00 95.81 153 ILE A C 1
ATOM 1243 O O . ILE A 1 153 ? -0.876 0.593 -0.100 1.00 95.81 153 ILE A O 1
ATOM 1247 N N . SER A 1 154 ? -0.755 0.170 2.106 1.00 93.94 154 SER A N 1
ATOM 1248 C CA . SER A 1 154 ? 0.616 0.639 2.281 1.00 93.94 154 SER A CA 1
ATOM 1249 C C . SER A 1 154 ? 1.355 -0.349 3.148 1.00 93.94 154 SER A C 1
ATOM 1251 O O . SER A 1 154 ? 0.968 -0.600 4.288 1.00 93.94 154 SER A O 1
ATOM 1253 N N . CYS A 1 155 ? 2.371 -0.971 2.587 1.00 91.00 155 CYS A N 1
ATOM 1254 C CA . CYS A 1 155 ? 3.144 -1.965 3.282 1.00 91.00 155 CYS A CA 1
ATOM 1255 C C . CYS A 1 155 ? 4.593 -1.873 2.842 1.00 91.00 155 CYS A C 1
ATOM 1257 O O . CYS A 1 155 ? 4.873 -1.790 1.645 1.00 91.00 155 CYS A O 1
ATOM 1259 N N . TRP A 1 156 ? 5.507 -1.971 3.802 1.00 88.25 156 TRP A N 1
ATOM 1260 C CA . TRP A 1 156 ? 6.903 -2.220 3.484 1.00 88.25 156 TRP A CA 1
ATOM 1261 C C . TRP A 1 156 ? 7.541 -3.195 4.463 1.00 88.25 156 TRP A C 1
ATOM 1263 O O . TRP A 1 156 ? 7.185 -3.262 5.646 1.00 88.25 156 TRP A O 1
ATOM 1273 N N . ASN A 1 157 ? 8.490 -3.960 3.936 1.00 86.19 157 ASN A N 1
ATOM 1274 C CA . ASN A 1 157 ? 9.226 -4.984 4.663 1.00 86.19 157 ASN A CA 1
ATOM 1275 C C . ASN A 1 157 ? 10.682 -4.548 4.849 1.00 86.19 157 ASN A C 1
ATOM 1277 O O . ASN A 1 157 ? 11.212 -3.736 4.086 1.00 86.19 157 ASN A O 1
ATOM 1281 N N . HIS A 1 158 ? 11.367 -5.110 5.840 1.00 83.56 158 HIS A N 1
ATOM 1282 C CA . HIS A 1 158 ? 12.805 -4.906 5.943 1.00 83.56 158 HIS A CA 1
ATOM 1283 C C . HIS A 1 158 ? 13.523 -5.521 4.720 1.00 83.56 158 HIS A C 1
ATOM 1285 O O . HIS A 1 158 ? 13.279 -6.685 4.406 1.00 83.56 158 HIS A O 1
ATOM 1291 N N . PRO A 1 159 ? 14.472 -4.815 4.062 1.00 71.88 159 PRO A N 1
ATOM 1292 C CA . PRO A 1 159 ? 15.079 -5.267 2.797 1.00 71.88 159 PRO A CA 1
ATOM 1293 C C . PRO A 1 159 ? 15.791 -6.630 2.831 1.00 71.88 159 PRO A C 1
ATOM 1295 O O . PRO A 1 159 ? 16.125 -7.180 1.785 1.00 71.88 159 PRO A O 1
ATOM 1298 N N . GLN A 1 160 ? 16.092 -7.153 4.023 1.00 76.25 160 GLN A N 1
ATOM 1299 C CA . GLN A 1 160 ? 16.747 -8.452 4.210 1.00 76.25 160 GLN A CA 1
ATOM 1300 C C . GLN A 1 160 ? 15.754 -9.623 4.226 1.00 76.25 160 GLN A C 1
ATOM 1302 O O . GLN A 1 160 ? 16.176 -10.777 4.149 1.00 76.25 160 GLN A O 1
ATOM 1307 N N . MET A 1 161 ? 14.456 -9.337 4.327 1.00 79.81 161 MET A N 1
ATOM 1308 C CA . MET A 1 161 ? 13.411 -10.346 4.404 1.00 79.81 161 MET A CA 1
ATOM 1309 C C . MET A 1 161 ? 13.017 -10.828 3.012 1.00 79.81 161 MET A C 1
ATOM 1311 O O . MET A 1 161 ? 12.952 -10.058 2.056 1.00 79.81 161 MET A O 1
ATOM 1315 N N . GLN A 1 162 ? 12.754 -12.127 2.900 1.00 76.19 162 GLN A N 1
ATOM 1316 C CA . GLN A 1 162 ? 12.227 -12.729 1.682 1.00 76.19 162 GLN A CA 1
ATOM 1317 C C . GLN A 1 162 ? 10.741 -12.987 1.887 1.00 76.19 162 GLN A C 1
ATOM 1319 O O . GLN A 1 162 ? 10.378 -13.799 2.735 1.00 76.19 162 GLN A O 1
ATOM 1324 N N . MET A 1 163 ? 9.903 -12.294 1.119 1.00 82.12 163 MET A N 1
ATOM 1325 C CA . MET A 1 163 ? 8.468 -12.544 1.105 1.00 82.12 163 MET A CA 1
ATOM 1326 C C . MET A 1 163 ? 8.095 -13.434 -0.082 1.00 82.12 163 MET A C 1
ATOM 1328 O O . MET A 1 163 ? 8.553 -13.219 -1.208 1.00 82.12 163 MET A O 1
ATOM 1332 N N . GLU A 1 164 ? 7.208 -14.394 0.153 1.00 79.19 164 GLU A N 1
ATOM 1333 C CA . GLU A 1 164 ? 6.495 -15.087 -0.915 1.00 79.19 164 GLU A CA 1
ATOM 1334 C C . GLU A 1 164 ? 5.291 -14.253 -1.392 1.00 79.19 164 GLU A C 1
ATOM 1336 O O . GLU A 1 164 ? 4.360 -13.973 -0.631 1.00 79.19 164 GLU A O 1
ATOM 1341 N N . TRP A 1 165 ? 5.305 -13.864 -2.673 1.00 81.06 165 TRP A N 1
ATOM 1342 C CA . TRP A 1 165 ? 4.184 -13.198 -3.342 1.00 81.06 165 TRP A CA 1
ATOM 1343 C C . TRP A 1 165 ? 3.334 -14.217 -4.118 1.00 81.06 165 TRP A C 1
ATOM 1345 O O . TRP A 1 165 ? 3.735 -14.708 -5.172 1.00 81.06 165 TRP A O 1
ATOM 1355 N N . GLU A 1 166 ? 2.102 -14.449 -3.656 1.00 82.44 166 GLU A N 1
ATOM 1356 C CA . GLU A 1 166 ? 1.031 -15.048 -4.464 1.00 82.44 166 GLU A CA 1
ATOM 1357 C C . GLU A 1 166 ? 0.301 -14.011 -5.342 1.00 82.44 166 GLU A C 1
ATOM 1359 O O . GLU A 1 166 ? -0.312 -13.058 -4.851 1.00 82.44 166 GLU A O 1
ATOM 1364 N N . GLN A 1 167 ? 0.345 -14.188 -6.664 1.00 85.44 167 GLN A N 1
ATOM 1365 C CA . GLN A 1 167 ? -0.270 -13.264 -7.622 1.00 85.44 167 GLN A CA 1
ATOM 1366 C C . GLN A 1 167 ? -1.803 -13.407 -7.666 1.00 85.44 167 GLN A C 1
ATOM 1368 O O . GLN A 1 167 ? -2.369 -14.019 -8.571 1.00 85.44 167 GLN A O 1
ATOM 1373 N N . ILE A 1 168 ? -2.482 -12.797 -6.692 1.00 89.31 168 ILE A N 1
ATOM 1374 C CA . ILE A 1 168 ? -3.947 -12.708 -6.608 1.00 89.31 168 ILE A CA 1
ATOM 1375 C C . ILE A 1 168 ? -4.423 -11.324 -7.093 1.00 89.31 168 ILE A C 1
ATOM 1377 O O . ILE A 1 168 ? -3.905 -10.325 -6.600 1.00 89.31 168 ILE A O 1
ATOM 1381 N N . PRO A 1 169 ? -5.422 -11.221 -7.997 1.00 93.88 169 PRO A N 1
ATOM 1382 C CA . PRO A 1 169 ? -5.907 -9.936 -8.511 1.00 93.88 169 PRO A CA 1
ATOM 1383 C C . PRO A 1 169 ? -6.448 -8.979 -7.435 1.00 93.88 169 PRO A C 1
ATOM 1385 O O . PRO A 1 169 ? -7.353 -9.325 -6.672 1.00 93.88 169 PRO A O 1
ATOM 1388 N N . PHE A 1 170 ? -5.984 -7.730 -7.452 1.00 95.06 170 PHE A N 1
ATOM 1389 C CA . PHE A 1 170 ? -6.409 -6.649 -6.558 1.00 95.06 170 PHE A CA 1
ATOM 1390 C C . PHE A 1 170 ? -7.563 -5.864 -7.194 1.00 95.06 170 PHE A C 1
ATOM 1392 O O . PHE A 1 170 ? -7.423 -4.745 -7.688 1.00 95.06 170 PHE A O 1
ATOM 1399 N N . THR A 1 171 ? -8.746 -6.474 -7.193 1.00 92.94 171 THR A N 1
ATOM 1400 C CA . THR A 1 171 ? -9.917 -5.990 -7.955 1.00 92.94 171 THR A CA 1
ATOM 1401 C C . THR A 1 171 ? -10.514 -4.661 -7.473 1.00 92.94 171 THR A C 1
ATOM 1403 O O . THR A 1 171 ? -11.291 -4.034 -8.199 1.00 92.94 171 THR A O 1
ATOM 1406 N N . LYS A 1 172 ? -10.185 -4.228 -6.252 1.00 94.69 172 LYS A N 1
ATOM 1407 C CA . LYS A 1 172 ? -10.707 -2.998 -5.633 1.00 94.69 172 LYS A CA 1
ATOM 1408 C C . LYS A 1 172 ? -9.648 -1.927 -5.395 1.00 94.69 172 LYS A C 1
ATOM 1410 O O . LYS A 1 172 ? -10.027 -0.809 -5.057 1.00 94.69 172 LYS A O 1
ATOM 1415 N N . ALA A 1 173 ? -8.373 -2.269 -5.539 1.00 96.38 173 ALA A N 1
ATOM 1416 C CA . ALA A 1 173 ? -7.287 -1.397 -5.140 1.00 96.38 173 ALA A CA 1
ATOM 1417 C C . ALA A 1 173 ? -7.146 -0.207 -6.093 1.00 96.38 173 ALA A C 1
ATOM 1419 O O . ALA A 1 173 ? -7.134 -0.369 -7.315 1.00 96.38 173 ALA A O 1
ATOM 1420 N N . GLU A 1 174 ? -7.048 0.976 -5.501 1.00 95.69 174 GLU A N 1
ATOM 1421 C CA . GLU A 1 174 ? -6.798 2.247 -6.179 1.00 95.69 174 GLU A CA 1
ATOM 1422 C C . GLU A 1 174 ? -5.370 2.717 -5.889 1.00 95.69 174 GLU A C 1
ATOM 1424 O O . GLU A 1 174 ? -4.659 3.091 -6.819 1.00 95.69 174 GLU A O 1
ATOM 1429 N N . ASP A 1 175 ? -4.933 2.598 -4.631 1.00 96.19 175 ASP A N 1
ATOM 1430 C CA . ASP A 1 175 ? -3.626 3.064 -4.169 1.00 96.19 175 ASP A CA 1
ATOM 1431 C C . ASP A 1 175 ? -2.887 1.900 -3.495 1.00 96.19 175 ASP A C 1
ATOM 1433 O O . ASP A 1 175 ? -3.334 1.383 -2.464 1.00 96.19 175 ASP A O 1
ATOM 1437 N N . ILE A 1 176 ? -1.775 1.457 -4.079 1.00 96.06 176 ILE A N 1
ATOM 1438 C CA . ILE A 1 176 ? -0.986 0.333 -3.567 1.00 96.06 176 ILE A CA 1
ATOM 1439 C C . ILE A 1 176 ? 0.458 0.775 -3.371 1.00 96.06 176 ILE A C 1
ATOM 1441 O O . ILE A 1 176 ? 1.099 1.200 -4.323 1.00 96.06 176 ILE A O 1
ATOM 1445 N N . ARG A 1 177 ? 1.001 0.616 -2.165 1.00 95.50 177 ARG A N 1
ATOM 1446 C CA . ARG A 1 177 ? 2.439 0.694 -1.892 1.00 95.50 177 ARG A CA 1
ATOM 1447 C C . ARG A 1 177 ? 2.892 -0.617 -1.275 1.00 95.50 177 ARG A C 1
ATOM 1449 O O . ARG A 1 177 ? 2.385 -1.000 -0.226 1.00 95.50 177 ARG A O 1
ATOM 1456 N N . LEU A 1 178 ? 3.782 -1.317 -1.965 1.00 93.00 178 LEU A N 1
ATOM 1457 C CA . LEU A 1 178 ? 4.345 -2.611 -1.584 1.00 93.00 178 LEU A CA 1
ATOM 1458 C C . LEU A 1 178 ? 5.870 -2.527 -1.678 1.00 93.00 178 LEU A C 1
ATOM 1460 O O . LEU A 1 178 ? 6.516 -3.266 -2.426 1.00 93.00 178 LEU A O 1
ATOM 1464 N N . ASP A 1 179 ? 6.441 -1.571 -0.959 1.00 92.88 179 ASP A N 1
ATOM 1465 C CA . ASP A 1 179 ? 7.846 -1.201 -1.078 1.00 92.88 179 ASP A CA 1
ATOM 1466 C C . ASP A 1 179 ? 8.733 -2.186 -0.304 1.00 92.88 179 ASP A C 1
ATOM 1468 O O . ASP A 1 179 ? 8.355 -2.719 0.738 1.00 92.88 179 ASP A O 1
ATOM 1472 N N . TYR A 1 180 ? 9.935 -2.456 -0.809 1.00 91.88 180 TYR A N 1
ATOM 1473 C CA . TYR A 1 180 ? 10.939 -3.295 -0.146 1.00 91.88 180 TYR A CA 1
ATOM 1474 C C . TYR A 1 180 ? 10.454 -4.699 0.265 1.00 91.88 180 TYR A C 1
ATOM 1476 O O . TYR A 1 180 ? 11.029 -5.317 1.157 1.00 91.88 180 TYR A O 1
ATOM 1484 N N . MET A 1 181 ? 9.431 -5.252 -0.391 1.00 89.50 181 MET A N 1
ATOM 1485 C CA . MET A 1 181 ? 8.859 -6.559 -0.045 1.00 89.50 181 MET A CA 1
ATOM 1486 C C . MET A 1 181 ? 9.517 -7.744 -0.767 1.00 89.50 181 MET A C 1
ATOM 1488 O O . MET A 1 181 ? 8.935 -8.822 -0.841 1.00 89.50 181 MET A O 1
ATOM 1492 N N . ALA A 1 182 ? 10.719 -7.563 -1.320 1.00 90.50 182 ALA A N 1
ATOM 1493 C CA . ALA A 1 182 ? 11.450 -8.582 -2.079 1.00 90.50 182 ALA A CA 1
ATOM 1494 C C . ALA A 1 182 ? 10.680 -9.165 -3.288 1.00 90.50 182 ALA A C 1
ATOM 1496 O O . ALA A 1 182 ? 10.943 -10.290 -3.724 1.00 90.50 182 ALA A O 1
ATOM 1497 N N . LEU A 1 183 ? 9.765 -8.387 -3.870 1.00 90.50 183 LEU A N 1
ATOM 1498 C CA . LEU A 1 183 ? 9.003 -8.771 -5.056 1.00 90.50 183 LEU A CA 1
ATOM 1499 C C . LEU A 1 183 ? 9.952 -8.934 -6.249 1.00 90.50 183 LEU A C 1
ATOM 1501 O O . LEU A 1 183 ? 10.746 -8.048 -6.541 1.00 90.50 183 LEU A O 1
ATOM 1505 N N . ARG A 1 184 ? 9.892 -10.072 -6.946 1.00 91.12 184 ARG A N 1
ATOM 1506 C CA . ARG A 1 184 ? 10.784 -10.364 -8.091 1.00 91.12 184 ARG A CA 1
ATOM 1507 C C . ARG A 1 184 ? 10.135 -10.137 -9.450 1.00 91.12 184 ARG A C 1
ATOM 1509 O O . ARG A 1 184 ? 10.827 -9.990 -10.449 1.00 91.12 184 ARG A O 1
ATOM 1516 N N . SER A 1 185 ? 8.810 -10.161 -9.493 1.00 92.00 185 SER A N 1
ATOM 1517 C CA . SER A 1 185 ? 8.031 -9.986 -10.714 1.00 92.00 185 SER A CA 1
ATOM 1518 C C . SER A 1 185 ? 6.662 -9.429 -10.368 1.00 92.00 185 SER A C 1
ATOM 1520 O O . SER A 1 185 ? 6.168 -9.643 -9.262 1.00 92.00 185 SER A O 1
ATOM 1522 N N . LEU A 1 186 ? 6.061 -8.746 -11.332 1.00 93.25 186 LEU A N 1
ATOM 1523 C CA . LEU A 1 186 ? 4.661 -8.358 -11.300 1.00 93.25 186 LEU A CA 1
ATOM 1524 C C . LEU A 1 186 ? 3.836 -9.349 -12.137 1.00 93.25 186 LEU A C 1
ATOM 1526 O O . LEU A 1 186 ? 4.379 -10.010 -13.025 1.00 93.25 186 LEU A O 1
ATOM 1530 N N . PRO A 1 187 ? 2.528 -9.464 -11.885 1.00 93.56 187 PRO A N 1
ATOM 1531 C CA . PRO A 1 187 ? 1.641 -10.289 -12.697 1.00 93.56 187 PRO A CA 1
ATOM 1532 C C . PRO A 1 187 ? 1.517 -9.748 -14.119 1.00 93.56 187 PRO A C 1
ATOM 1534 O O . PRO A 1 187 ? 1.211 -8.578 -14.307 1.00 93.56 187 PRO A O 1
ATOM 1537 N N . ASP A 1 188 ? 1.646 -10.604 -15.130 1.00 93.94 188 ASP A N 1
ATOM 1538 C CA . ASP A 1 188 ? 1.364 -10.215 -16.515 1.00 93.94 188 ASP A CA 1
ATOM 1539 C C . ASP A 1 188 ? -0.097 -10.519 -16.881 1.00 93.94 188 ASP A C 1
ATOM 1541 O O . ASP A 1 188 ? -0.422 -11.447 -17.621 1.00 93.94 188 ASP A O 1
ATOM 1545 N N . ASN A 1 189 ? -1.015 -9.774 -16.260 1.00 94.25 189 ASN A N 1
ATOM 1546 C CA . ASN A 1 189 ? -2.451 -9.891 -16.487 1.00 94.25 189 ASN A CA 1
ATOM 1547 C C . ASN A 1 189 ? -3.106 -8.497 -16.492 1.00 94.25 189 ASN A C 1
ATOM 1549 O O . ASN A 1 189 ? -3.023 -7.778 -15.491 1.00 94.25 189 ASN A O 1
ATOM 1553 N N . PRO A 1 190 ? -3.827 -8.111 -17.563 1.00 89.56 190 PRO A N 1
ATOM 1554 C CA . PRO A 1 190 ? -4.440 -6.786 -17.652 1.00 89.56 190 PRO A CA 1
ATOM 1555 C C . PRO A 1 190 ? -5.568 -6.578 -16.629 1.00 89.56 190 PRO A C 1
ATOM 1557 O O . PRO A 1 190 ? -5.849 -5.449 -16.240 1.00 89.56 190 PRO A O 1
ATOM 1560 N N . GLY A 1 191 ? -6.211 -7.656 -16.169 1.00 89.81 191 GLY A N 1
ATOM 1561 C CA . GLY A 1 191 ? -7.290 -7.619 -15.182 1.00 89.81 191 GLY A CA 1
ATOM 1562 C C . GLY A 1 191 ? -6.816 -7.603 -13.729 1.00 89.81 191 GLY A C 1
ATOM 1563 O O . GLY A 1 191 ? -7.648 -7.717 -12.831 1.00 89.81 191 GLY A O 1
ATOM 1564 N N . PHE A 1 192 ? -5.505 -7.509 -13.480 1.00 94.69 192 PHE A N 1
ATOM 1565 C CA . PHE A 1 192 ? -4.966 -7.651 -12.130 1.00 94.69 192 PHE A CA 1
ATOM 1566 C C . PHE A 1 192 ? -5.262 -6.447 -11.229 1.00 94.69 192 PHE A C 1
ATOM 1568 O O . PHE A 1 192 ? -5.601 -6.634 -10.063 1.00 94.69 192 PHE A O 1
ATOM 1575 N N . PHE A 1 193 ? -5.198 -5.228 -11.773 1.00 95.38 193 PHE A N 1
ATOM 1576 C CA . PHE A 1 193 ? -5.463 -3.994 -11.031 1.00 95.38 193 PHE A CA 1
ATOM 1577 C C . PHE A 1 193 ? -6.456 -3.085 -11.782 1.00 95.38 193 PHE A C 1
ATOM 1579 O O . PHE A 1 193 ? -6.065 -2.044 -12.300 1.00 95.38 193 PHE A O 1
ATOM 1586 N N . PRO A 1 194 ? -7.748 -3.439 -11.886 1.00 94.56 194 PRO A N 1
ATOM 1587 C CA . PRO A 1 194 ? -8.703 -2.733 -12.750 1.00 94.56 194 PRO A CA 1
ATOM 1588 C C . PRO A 1 194 ? -9.040 -1.298 -12.306 1.00 94.56 194 PRO A C 1
ATOM 1590 O O . PRO A 1 194 ? -9.606 -0.549 -13.094 1.00 94.56 194 PRO A O 1
ATOM 1593 N N . LYS A 1 195 ? -8.731 -0.924 -11.056 1.00 95.69 195 LYS A N 1
ATOM 1594 C CA . LYS A 1 195 ? -9.048 0.391 -10.464 1.00 95.69 195 LYS A CA 1
ATOM 1595 C C . LYS A 1 195 ? -7.826 1.211 -10.049 1.00 95.69 195 LYS A C 1
ATOM 1597 O O . LYS A 1 195 ? -7.981 2.278 -9.462 1.00 95.69 195 LYS A O 1
ATOM 1602 N N . LEU A 1 196 ? -6.630 0.710 -10.348 1.00 96.31 196 LEU A N 1
ATOM 1603 C CA . LEU A 1 196 ? -5.363 1.319 -9.960 1.00 96.31 196 LEU A CA 1
ATOM 1604 C C . LEU A 1 196 ? -5.248 2.773 -10.421 1.00 96.31 196 LEU A C 1
ATOM 1606 O O . LEU A 1 196 ? -5.573 3.101 -11.564 1.00 96.31 196 LEU A O 1
ATOM 1610 N N . LYS A 1 197 ? -4.723 3.609 -9.535 1.00 95.06 197 LYS A N 1
ATOM 1611 C CA . LYS A 1 197 ? -4.357 5.008 -9.768 1.00 95.06 197 LYS A CA 1
ATOM 1612 C C . LYS A 1 197 ? -2.898 5.235 -9.398 1.00 95.06 197 LYS A C 1
ATOM 1614 O O . LYS A 1 197 ? -2.174 5.865 -10.164 1.00 95.06 197 LYS A O 1
ATOM 1619 N N . GLU A 1 198 ? -2.467 4.659 -8.277 1.00 96.19 198 GLU A N 1
ATOM 1620 C CA . GLU A 1 198 ? -1.092 4.723 -7.787 1.00 96.19 198 GLU A CA 1
ATOM 1621 C C . GLU A 1 198 ? -0.572 3.323 -7.441 1.00 96.19 198 GLU A C 1
ATOM 1623 O O . GLU A 1 198 ? -1.227 2.559 -6.727 1.00 96.19 198 GLU A O 1
ATOM 1628 N N . LEU A 1 199 ? 0.629 2.997 -7.920 1.00 96.81 199 LEU A N 1
ATOM 1629 C CA . LEU A 1 199 ? 1.380 1.806 -7.529 1.00 96.81 199 LEU A CA 1
ATOM 1630 C C . LEU A 1 199 ? 2.799 2.199 -7.139 1.00 96.81 199 LEU A C 1
ATOM 1632 O O . LEU A 1 199 ? 3.521 2.731 -7.966 1.00 96.81 199 LEU A O 1
ATOM 1636 N N . SER A 1 200 ? 3.222 1.873 -5.927 1.00 97.31 200 SER A N 1
ATOM 1637 C CA . SER A 1 200 ? 4.616 1.926 -5.502 1.00 97.31 200 SER A CA 1
ATOM 1638 C C . SER A 1 200 ? 5.114 0.519 -5.219 1.00 97.31 200 SER A C 1
ATOM 1640 O O . SER A 1 200 ? 4.468 -0.256 -4.511 1.00 97.31 200 SER A O 1
ATOM 1642 N N . ILE A 1 201 ? 6.245 0.187 -5.825 1.00 95.56 201 ILE A N 1
ATOM 1643 C CA . ILE A 1 201 ? 7.004 -1.046 -5.615 1.00 95.56 201 ILE A CA 1
ATOM 1644 C C . ILE A 1 201 ? 8.484 -0.697 -5.432 1.00 95.56 201 ILE A C 1
ATOM 1646 O O . ILE A 1 201 ? 9.363 -1.440 -5.878 1.00 95.56 201 ILE A O 1
ATOM 1650 N N . GLU A 1 202 ? 8.758 0.435 -4.783 1.00 95.69 202 GLU A N 1
ATOM 1651 C CA . GLU A 1 202 ? 10.103 0.952 -4.552 1.00 95.69 202 GLU A CA 1
ATOM 1652 C C . GLU A 1 202 ? 10.985 -0.116 -3.894 1.00 95.69 202 GLU A C 1
ATOM 1654 O O . GLU A 1 202 ? 10.550 -0.867 -3.020 1.00 95.69 202 GLU A O 1
ATOM 1659 N N . GLY A 1 203 ? 12.248 -0.208 -4.314 1.00 94.44 203 GLY A N 1
ATOM 1660 C CA . GLY A 1 203 ? 13.239 -1.044 -3.635 1.00 94.44 203 GLY A CA 1
ATOM 1661 C C . GLY A 1 203 ? 13.022 -2.554 -3.766 1.00 94.44 203 GLY A C 1
ATOM 1662 O O . GLY A 1 203 ? 13.666 -3.328 -3.054 1.00 94.44 203 GLY A O 1
ATOM 1663 N N . ASN A 1 204 ? 12.129 -2.995 -4.654 1.00 94.31 204 ASN A N 1
ATOM 1664 C CA . ASN A 1 204 ? 11.945 -4.410 -4.957 1.00 94.31 204 ASN A CA 1
ATOM 1665 C C . ASN A 1 204 ? 12.939 -4.904 -6.028 1.00 94.31 204 ASN A C 1
ATOM 1667 O O . ASN A 1 204 ? 13.246 -4.173 -6.972 1.00 94.31 204 ASN A O 1
ATOM 1671 N N . PRO A 1 205 ? 13.421 -6.159 -5.954 1.00 93.38 205 PRO A N 1
ATOM 1672 C CA . PRO A 1 205 ? 14.329 -6.757 -6.938 1.00 93.38 205 PRO A CA 1
ATOM 1673 C C . PRO A 1 205 ? 13.614 -7.175 -8.241 1.00 93.38 205 PRO A C 1
ATOM 1675 O O . PRO A 1 205 ? 13.796 -8.292 -8.728 1.00 93.38 205 PRO A O 1
ATOM 1678 N N . ILE A 1 206 ? 12.790 -6.288 -8.799 1.00 93.62 206 ILE A N 1
ATOM 1679 C CA . ILE A 1 206 ? 12.087 -6.473 -10.073 1.00 93.62 206 ILE A CA 1
ATOM 1680 C C . ILE A 1 206 ? 13.030 -6.083 -11.208 1.00 93.62 206 ILE A C 1
ATOM 1682 O O . ILE A 1 206 ? 13.610 -5.000 -11.172 1.00 93.62 206 ILE A O 1
ATOM 1686 N N . ALA A 1 207 ? 13.169 -6.967 -12.198 1.00 93.56 207 ALA A N 1
ATOM 1687 C CA . ALA A 1 207 ? 14.026 -6.755 -13.367 1.00 93.56 207 ALA A CA 1
ATOM 1688 C C . ALA A 1 207 ? 13.265 -6.274 -14.613 1.00 93.56 207 ALA A C 1
ATOM 1690 O O . ALA A 1 207 ? 13.855 -5.664 -15.502 1.00 93.56 207 ALA A O 1
ATOM 1691 N N . GLU A 1 208 ? 11.960 -6.537 -14.681 1.00 93.12 208 GLU A N 1
ATOM 1692 C CA . GLU A 1 208 ? 11.129 -6.264 -15.854 1.00 93.12 208 GLU A CA 1
ATOM 1693 C C . GLU A 1 208 ? 9.724 -5.837 -15.414 1.00 93.12 208 GLU A C 1
ATOM 1695 O O . GLU A 1 208 ? 9.177 -6.351 -14.432 1.00 93.12 208 GLU A O 1
ATOM 1700 N N . LEU A 1 209 ? 9.128 -4.905 -16.158 1.00 94.31 209 LEU A N 1
ATOM 1701 C CA . LEU A 1 209 ? 7.714 -4.557 -16.033 1.00 94.31 209 LEU A CA 1
ATOM 1702 C C . LEU A 1 209 ? 6.878 -5.395 -17.016 1.00 94.31 209 LEU A C 1
ATOM 1704 O O . LEU A 1 209 ? 7.327 -5.635 -18.134 1.00 94.31 209 LEU A O 1
ATOM 1708 N N . PRO A 1 210 ? 5.657 -5.817 -16.642 1.00 94.75 210 PRO A N 1
ATOM 1709 C CA . PRO A 1 210 ? 4.834 -6.673 -17.485 1.00 94.75 210 PRO A CA 1
ATOM 1710 C C . PRO A 1 210 ? 4.306 -5.907 -18.701 1.00 94.75 210 PRO A C 1
ATOM 1712 O O . PRO A 1 210 ? 3.971 -4.724 -18.607 1.00 94.75 210 PRO A O 1
ATOM 1715 N N . GLU A 1 211 ? 4.134 -6.595 -19.830 1.00 93.50 211 GLU A N 1
ATOM 1716 C CA . GLU A 1 211 ? 3.554 -6.005 -21.046 1.00 93.50 211 GLU A CA 1
ATOM 1717 C C . GLU A 1 211 ? 2.140 -5.463 -20.800 1.00 93.50 211 GLU A C 1
ATOM 1719 O O . GLU A 1 211 ? 1.724 -4.467 -21.393 1.00 93.50 211 GLU A O 1
ATOM 1724 N N . THR A 1 212 ? 1.412 -6.059 -19.861 1.00 93.75 212 THR A N 1
ATOM 1725 C CA . THR A 1 212 ? 0.055 -5.646 -19.485 1.00 93.75 212 THR A CA 1
ATOM 1726 C C . THR A 1 212 ? -0.016 -4.429 -18.555 1.00 93.75 212 THR A C 1
ATOM 1728 O O . THR A 1 212 ? -1.124 -3.982 -18.250 1.00 93.75 212 THR A O 1
ATOM 1731 N N . ILE A 1 213 ? 1.112 -3.826 -18.147 1.00 93.12 213 ILE A N 1
ATOM 1732 C CA . ILE A 1 213 ? 1.133 -2.650 -17.251 1.00 93.12 213 ILE A CA 1
ATOM 1733 C C . ILE A 1 213 ? 0.322 -1.467 -17.800 1.00 93.12 213 ILE A C 1
ATOM 1735 O O . ILE A 1 213 ? -0.332 -0.743 -17.052 1.00 93.12 213 ILE A O 1
ATOM 1739 N N . CYS A 1 214 ? 0.280 -1.319 -19.128 1.00 90.88 214 CYS A N 1
ATOM 1740 C CA . CYS A 1 214 ? -0.516 -0.302 -19.816 1.00 90.88 214 CYS A CA 1
ATOM 1741 C C . CYS A 1 214 ? -2.030 -0.516 -19.696 1.00 90.88 214 CYS A C 1
ATOM 1743 O O . CYS A 1 214 ? -2.802 0.381 -20.028 1.00 90.88 214 CYS A O 1
ATOM 1745 N N . ASN A 1 215 ? -2.474 -1.707 -19.294 1.00 91.56 215 ASN A N 1
ATOM 1746 C CA . ASN A 1 215 ? -3.884 -2.073 -19.210 1.00 91.56 215 ASN A CA 1
ATOM 1747 C C . ASN A 1 215 ? -4.452 -1.978 -17.797 1.00 91.56 215 ASN A C 1
ATOM 1749 O O . ASN A 1 215 ? -5.676 -2.021 -17.649 1.00 91.56 215 ASN A O 1
ATOM 1753 N N . TRP A 1 216 ? -3.596 -1.824 -16.790 1.00 93.75 216 TRP A N 1
ATOM 1754 C CA . TRP A 1 216 ? -4.033 -1.600 -15.420 1.00 93.75 216 TRP A CA 1
ATOM 1755 C C . TRP A 1 216 ? -4.760 -0.266 -15.285 1.00 93.75 216 TRP A C 1
ATOM 1757 O O . TRP A 1 216 ? -4.700 0.591 -16.168 1.00 93.75 216 TRP A O 1
ATOM 1767 N N . GLY A 1 217 ? -5.474 -0.121 -14.179 1.00 90.06 217 GLY A N 1
ATOM 1768 C CA . GLY A 1 217 ? -6.177 1.091 -13.811 1.00 90.06 217 GLY A CA 1
ATOM 1769 C C . GLY A 1 217 ? -7.357 1.463 -14.695 1.00 90.06 217 GLY A C 1
ATOM 1770 O O . GLY A 1 217 ? -7.696 0.820 -15.697 1.00 90.06 217 GLY A O 1
ATOM 1771 N N . GLU A 1 218 ? -7.981 2.562 -14.293 1.00 82.94 218 GLU A N 1
ATOM 1772 C CA . GLU A 1 218 ? -8.983 3.247 -15.098 1.00 82.94 218 GLU A CA 1
ATOM 1773 C C . GLU A 1 218 ? -8.302 4.112 -16.178 1.00 82.94 218 GLU A C 1
ATOM 1775 O O . GLU A 1 218 ? -7.090 4.325 -16.186 1.00 82.94 218 GLU A O 1
ATOM 1780 N N . LEU A 1 219 ? -9.078 4.630 -17.134 1.00 70.94 219 LEU A N 1
ATOM 1781 C CA . LEU A 1 219 ? -8.544 5.391 -18.276 1.00 70.94 219 LEU A CA 1
ATOM 1782 C C . LEU A 1 219 ? -7.820 6.698 -17.890 1.00 70.94 219 LEU A C 1
ATOM 1784 O O . LEU A 1 219 ? -7.137 7.271 -18.736 1.00 70.94 219 LEU A O 1
ATOM 1788 N N . SER A 1 220 ? -7.958 7.174 -16.648 1.00 70.69 220 SER A N 1
ATOM 1789 C CA . SER A 1 220 ? -7.461 8.473 -16.162 1.00 70.69 220 SER A CA 1
ATOM 1790 C C . SER A 1 220 ? -5.938 8.587 -16.006 1.00 70.69 220 SER A C 1
ATOM 1792 O O . SER A 1 220 ? -5.444 9.635 -15.604 1.00 70.69 220 SER A O 1
ATOM 1794 N N . GLY A 1 221 ? -5.195 7.552 -16.382 1.00 82.00 221 GLY A N 1
ATOM 1795 C CA . GLY A 1 221 ? -3.750 7.484 -16.233 1.00 82.00 221 GLY A CA 1
ATOM 1796 C C . GLY A 1 221 ? -3.318 7.067 -14.831 1.00 82.00 221 GLY A C 1
ATOM 1797 O O . GLY A 1 221 ? -4.090 7.162 -13.878 1.00 82.00 221 GLY A O 1
ATOM 1798 N N . ILE A 1 222 ? -2.098 6.538 -14.743 1.00 91.31 222 ILE A N 1
ATOM 1799 C CA . ILE A 1 222 ? -1.582 5.847 -13.553 1.00 91.31 222 ILE A CA 1
ATOM 1800 C C . ILE A 1 222 ? -0.196 6.388 -13.219 1.00 91.31 222 ILE A C 1
ATOM 1802 O O . ILE A 1 222 ? 0.618 6.625 -14.120 1.00 91.31 222 ILE A O 1
ATOM 1806 N N . GLU A 1 223 ? 0.076 6.553 -11.930 1.00 94.75 223 GLU A N 1
ATOM 1807 C CA . GLU A 1 223 ? 1.416 6.797 -11.409 1.00 94.75 223 GLU A CA 1
ATOM 1808 C C . GLU A 1 223 ? 2.015 5.499 -10.866 1.00 94.75 223 GLU A C 1
ATOM 1810 O O . GLU A 1 223 ? 1.393 4.792 -10.074 1.00 94.75 223 GLU A O 1
ATOM 1815 N N . ILE A 1 224 ? 3.221 5.174 -11.326 1.00 96.00 224 ILE A N 1
ATOM 1816 C CA . ILE A 1 224 ? 3.930 3.952 -10.964 1.00 96.00 224 ILE A CA 1
ATOM 1817 C C . ILE A 1 224 ? 5.313 4.332 -10.453 1.00 96.00 224 ILE A C 1
ATOM 1819 O O . ILE A 1 224 ? 6.112 4.918 -11.181 1.00 96.00 224 ILE A O 1
ATOM 1823 N N . ASP A 1 225 ? 5.607 3.992 -9.208 1.00 97.56 225 ASP A N 1
ATOM 1824 C CA . ASP A 1 225 ? 6.919 4.142 -8.610 1.00 97.56 225 ASP A CA 1
ATOM 1825 C C . ASP A 1 225 ? 7.671 2.817 -8.627 1.00 97.56 225 ASP A C 1
ATOM 1827 O O . ASP A 1 225 ? 7.287 1.849 -7.971 1.00 97.56 225 ASP A O 1
ATOM 1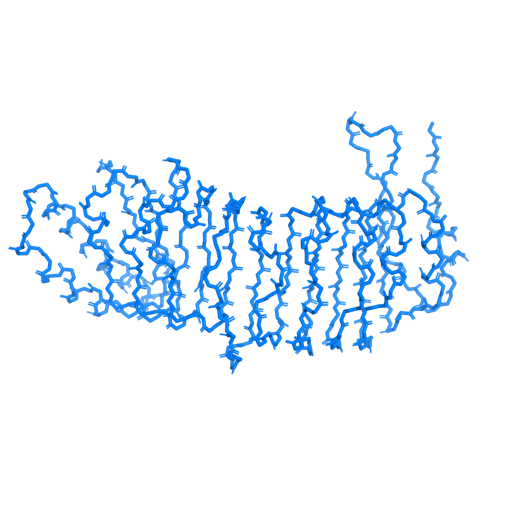831 N N . VAL A 1 226 ? 8.743 2.789 -9.414 1.00 96.75 226 VAL A N 1
ATOM 1832 C CA . VAL A 1 226 ? 9.667 1.661 -9.514 1.00 96.75 226 VAL A CA 1
ATOM 1833 C C . VAL A 1 226 ? 11.081 2.077 -9.136 1.00 96.75 226 VAL A C 1
ATOM 1835 O O . VAL A 1 226 ? 12.066 1.486 -9.585 1.00 96.75 226 VAL A O 1
ATOM 1838 N N . SER A 1 227 ? 11.204 3.123 -8.327 1.00 96.00 227 SER A N 1
ATOM 1839 C CA . SER A 1 227 ? 12.499 3.609 -7.893 1.00 96.00 227 SER A CA 1
ATOM 1840 C C . SER A 1 227 ? 13.267 2.551 -7.100 1.00 96.00 227 SER A C 1
ATOM 1842 O O . SER A 1 227 ? 12.688 1.681 -6.447 1.00 96.00 227 SER A O 1
ATOM 1844 N N . LYS A 1 228 ? 14.600 2.582 -7.195 1.00 95.06 228 LYS A N 1
ATOM 1845 C CA . LYS A 1 228 ? 15.510 1.623 -6.539 1.00 95.06 228 LYS A CA 1
ATOM 1846 C C . LYS A 1 228 ? 15.222 0.150 -6.873 1.00 95.06 228 LYS A C 1
ATOM 1848 O O . LYS A 1 228 ? 15.584 -0.740 -6.102 1.00 95.06 228 LYS A O 1
ATOM 1853 N N . THR A 1 229 ? 14.566 -0.119 -7.999 1.00 95.94 229 THR A N 1
ATOM 1854 C CA . THR A 1 229 ? 14.410 -1.474 -8.543 1.00 95.94 229 THR A CA 1
ATOM 1855 C C . THR A 1 229 ? 15.560 -1.807 -9.497 1.00 95.94 229 THR A C 1
ATOM 1857 O O . THR A 1 229 ? 16.427 -0.976 -9.769 1.00 95.94 229 THR A O 1
ATOM 1860 N N . GLN A 1 230 ? 15.578 -3.035 -10.016 1.00 94.94 230 GLN A N 1
ATOM 1861 C CA . GLN A 1 230 ? 16.593 -3.509 -10.959 1.00 94.94 230 GLN A CA 1
ATOM 1862 C C . GLN A 1 230 ? 16.062 -3.559 -12.393 1.00 94.94 230 GLN A C 1
ATOM 1864 O O . GLN A 1 230 ? 16.497 -4.402 -13.168 1.00 94.94 230 GLN A O 1
ATOM 1869 N N . ILE A 1 231 ? 15.102 -2.696 -12.744 1.00 94.31 231 ILE A N 1
ATOM 1870 C CA . ILE A 1 231 ? 14.459 -2.733 -14.060 1.00 94.31 231 ILE A CA 1
ATOM 1871 C C . ILE A 1 231 ? 15.482 -2.454 -15.161 1.00 94.31 231 ILE A C 1
ATOM 1873 O O . ILE A 1 231 ? 16.040 -1.360 -15.240 1.00 94.31 231 ILE A O 1
ATOM 1877 N N . GLU A 1 232 ? 15.698 -3.444 -16.026 1.00 90.94 232 GLU A N 1
ATOM 1878 C CA . GLU A 1 232 ? 16.669 -3.378 -17.122 1.00 90.94 232 GLU A CA 1
ATOM 1879 C C . GLU A 1 232 ? 16.020 -3.082 -18.482 1.00 90.94 232 GLU A C 1
ATOM 1881 O O . GLU A 1 232 ? 16.715 -2.646 -19.402 1.00 90.94 232 GLU A O 1
ATOM 1886 N N . SER A 1 233 ? 14.704 -3.276 -18.605 1.00 89.00 233 SER A N 1
ATOM 1887 C CA . SER A 1 233 ? 13.924 -3.052 -19.827 1.00 89.00 233 SER A CA 1
ATOM 1888 C C . SER A 1 233 ? 12.544 -2.461 -19.527 1.00 89.00 233 SER A C 1
ATOM 1890 O O . SER A 1 233 ? 11.979 -2.649 -18.446 1.00 89.00 233 SER A O 1
ATOM 1892 N N . LEU A 1 234 ? 11.986 -1.738 -20.500 1.00 91.25 234 LEU A N 1
ATOM 1893 C CA . LEU A 1 234 ? 10.596 -1.288 -20.467 1.00 91.25 234 LEU A CA 1
ATOM 1894 C C . LEU A 1 234 ? 9.745 -2.113 -21.446 1.00 91.25 234 LEU A C 1
ATOM 1896 O O . LEU A 1 234 ? 10.250 -2.524 -22.488 1.00 91.25 234 LEU A O 1
ATOM 1900 N N . PRO A 1 235 ? 8.452 -2.339 -21.158 1.00 92.06 235 PRO A N 1
ATOM 1901 C CA . PRO A 1 235 ? 7.606 -3.162 -22.007 1.00 92.06 235 PRO A CA 1
ATOM 1902 C C . PRO A 1 235 ? 7.289 -2.448 -23.320 1.00 92.06 235 PRO A C 1
ATOM 1904 O O . PRO A 1 235 ? 7.041 -1.235 -23.355 1.00 92.06 235 PRO A O 1
ATOM 1907 N N . HIS A 1 236 ? 7.215 -3.212 -24.408 1.00 89.56 236 HIS A N 1
ATOM 1908 C CA . HIS A 1 236 ? 6.901 -2.694 -25.739 1.00 89.56 236 HIS A CA 1
ATOM 1909 C C . HIS A 1 236 ? 5.510 -2.052 -25.796 1.00 89.56 236 HIS A C 1
ATOM 1911 O O . HIS A 1 236 ? 5.257 -1.161 -26.614 1.00 89.56 236 HIS A O 1
ATOM 1917 N N . SER A 1 237 ? 4.597 -2.457 -24.911 1.00 90.75 237 SER A N 1
ATOM 1918 C CA . SER A 1 237 ? 3.284 -1.836 -24.769 1.00 90.75 237 SER A CA 1
ATOM 1919 C C . SER A 1 237 ? 3.342 -0.330 -24.483 1.00 90.75 237 SER A C 1
ATOM 1921 O O . SER A 1 237 ? 2.447 0.386 -24.945 1.00 90.75 237 SER A O 1
ATOM 1923 N N . LEU A 1 238 ? 4.409 0.197 -23.855 1.00 90.81 238 LEU A N 1
ATOM 1924 C CA . LEU A 1 238 ? 4.592 1.647 -23.660 1.00 90.81 238 LEU A CA 1
ATOM 1925 C C . LEU A 1 238 ? 4.697 2.414 -24.990 1.00 90.81 238 LEU A C 1
ATOM 1927 O O . LEU A 1 238 ? 4.304 3.577 -25.072 1.00 90.81 238 LEU A O 1
ATOM 1931 N N . LEU A 1 239 ? 5.180 1.770 -26.056 1.00 88.38 239 LEU A N 1
ATOM 1932 C CA . LEU A 1 239 ? 5.331 2.385 -27.382 1.00 88.38 239 LEU A CA 1
ATOM 1933 C C . LEU A 1 239 ? 4.012 2.445 -28.161 1.00 88.38 239 LEU A C 1
ATOM 1935 O O . LEU A 1 239 ? 3.889 3.171 -29.152 1.00 88.38 239 LEU A O 1
ATOM 1939 N N . ARG A 1 240 ? 3.011 1.677 -27.724 1.00 87.62 240 ARG A N 1
ATOM 1940 C CA . ARG A 1 240 ? 1.721 1.511 -28.412 1.00 87.62 240 ARG A CA 1
ATOM 1941 C C . ARG A 1 240 ? 0.544 2.025 -27.598 1.00 87.62 240 ARG A C 1
ATOM 1943 O O . ARG A 1 240 ? -0.519 2.252 -28.166 1.00 87.62 240 ARG A O 1
ATOM 1950 N N . THR A 1 241 ? 0.722 2.224 -26.296 1.00 87.75 241 THR A N 1
ATOM 1951 C CA . THR A 1 241 ? -0.341 2.702 -25.418 1.00 87.75 241 THR A CA 1
ATOM 1952 C C . THR A 1 241 ? -0.790 4.114 -25.789 1.00 87.75 241 THR A C 1
ATOM 1954 O O . THR A 1 241 ? 0.005 4.990 -26.149 1.00 87.75 241 THR A O 1
ATOM 1957 N N . GLU A 1 242 ? -2.100 4.325 -25.698 1.00 85.88 242 GLU A N 1
ATOM 1958 C CA . GLU A 1 242 ? -2.740 5.641 -25.771 1.00 85.88 242 GLU A CA 1
ATOM 1959 C C . GLU A 1 242 ? -3.048 6.197 -24.376 1.00 85.88 242 GLU A C 1
ATOM 1961 O O . GLU A 1 242 ? -3.465 7.347 -24.242 1.00 85.88 242 GLU A O 1
ATOM 1966 N N . ARG A 1 243 ? -2.852 5.383 -23.330 1.00 87.56 243 ARG A N 1
ATOM 1967 C CA . ARG A 1 243 ? -3.058 5.799 -21.945 1.00 87.56 243 ARG A CA 1
ATOM 1968 C C . ARG A 1 243 ? -1.873 6.614 -21.452 1.00 87.56 243 ARG A C 1
ATOM 1970 O O . ARG A 1 243 ? -0.742 6.421 -21.892 1.00 87.56 243 ARG A O 1
ATOM 1977 N N . SER A 1 244 ? -2.151 7.503 -20.504 1.00 90.44 244 SER A N 1
ATOM 1978 C CA . SER A 1 244 ? -1.107 8.240 -19.803 1.00 90.44 244 SER A CA 1
ATOM 1979 C C . SER A 1 244 ? -0.546 7.391 -18.663 1.00 90.44 244 SER A C 1
ATOM 1981 O O . SER A 1 244 ? -1.301 6.946 -17.805 1.00 90.44 244 SER A O 1
ATOM 1983 N N . LEU A 1 245 ? 0.762 7.178 -18.624 1.00 93.25 245 LEU A N 1
ATOM 1984 C CA . LEU A 1 245 ? 1.461 6.565 -17.501 1.00 93.25 245 LEU A CA 1
ATOM 1985 C C . LEU A 1 245 ? 2.610 7.478 -17.082 1.00 93.25 245 LEU A C 1
ATOM 1987 O O . LEU A 1 245 ? 3.349 7.994 -17.919 1.00 93.25 245 LEU A O 1
ATOM 1991 N N . THR A 1 246 ? 2.765 7.663 -15.779 1.00 94.81 246 THR A N 1
ATOM 1992 C CA . THR A 1 246 ? 3.920 8.340 -15.192 1.00 94.81 246 THR A CA 1
ATOM 1993 C C . THR A 1 246 ? 4.711 7.308 -14.411 1.00 94.81 246 THR A C 1
ATOM 1995 O O . THR A 1 246 ? 4.173 6.725 -13.477 1.00 94.81 246 THR A O 1
ATOM 1998 N N . ILE A 1 247 ? 5.970 7.075 -14.780 1.00 95.88 247 ILE A N 1
ATOM 1999 C CA . ILE A 1 247 ? 6.808 6.041 -14.166 1.00 95.88 247 ILE A CA 1
ATOM 2000 C C . ILE A 1 247 ? 8.014 6.701 -13.490 1.00 95.88 247 ILE A C 1
ATOM 2002 O O . ILE A 1 247 ? 8.857 7.291 -14.165 1.00 95.88 247 ILE A O 1
ATOM 2006 N N . ASN A 1 248 ? 8.107 6.632 -12.163 1.00 96.44 248 ASN A N 1
ATOM 2007 C CA . ASN A 1 248 ? 9.296 7.057 -11.426 1.00 96.44 248 ASN A CA 1
ATOM 2008 C C . ASN A 1 248 ? 10.393 5.990 -11.558 1.00 96.44 248 ASN A C 1
ATOM 2010 O O . ASN A 1 248 ? 10.239 4.874 -11.073 1.00 96.44 248 ASN A O 1
ATOM 2014 N N . LEU A 1 249 ? 11.497 6.357 -12.213 1.00 94.50 249 LEU A N 1
ATOM 2015 C CA . LEU A 1 249 ? 12.651 5.494 -12.505 1.00 94.50 249 LEU A CA 1
ATOM 2016 C C . LEU A 1 249 ? 13.885 5.862 -11.664 1.00 94.50 249 LEU A C 1
ATOM 2018 O O . LEU A 1 249 ? 15.010 5.515 -12.027 1.00 94.50 249 LEU A O 1
ATOM 2022 N N . GLN A 1 250 ? 13.707 6.616 -10.577 1.00 94.81 250 GLN A N 1
ATOM 2023 C CA . GLN A 1 250 ? 14.808 7.056 -9.721 1.00 94.81 250 GLN A CA 1
ATOM 2024 C C . GLN A 1 250 ? 15.659 5.866 -9.257 1.00 94.81 250 GLN A C 1
ATOM 2026 O O . GLN A 1 250 ? 15.126 4.856 -8.810 1.00 94.81 250 GLN A O 1
ATOM 2031 N N . ASP A 1 251 ? 16.983 5.989 -9.332 1.00 93.12 251 ASP A N 1
ATOM 2032 C CA . ASP A 1 251 ? 17.925 4.961 -8.85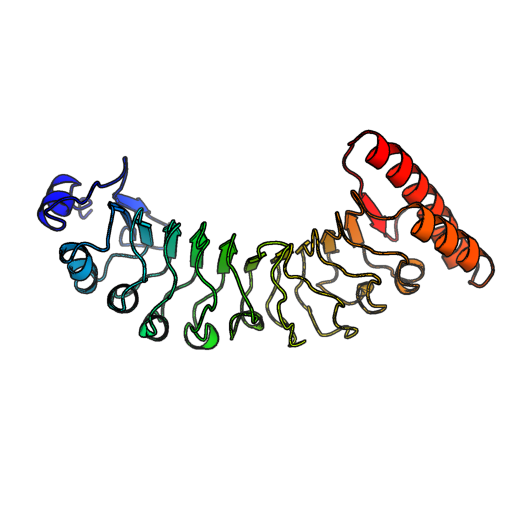9 1.00 93.12 251 ASP A CA 1
ATOM 2033 C C . ASP A 1 251 ? 17.724 3.565 -9.503 1.00 93.12 251 ASP A C 1
ATOM 2035 O O . ASP A 1 251 ? 17.982 2.542 -8.871 1.00 93.12 251 ASP A O 1
ATOM 2039 N N . THR A 1 252 ? 17.274 3.516 -10.762 1.00 94.06 252 THR A N 1
ATOM 2040 C CA . THR A 1 252 ? 17.230 2.295 -11.595 1.00 94.06 252 THR A CA 1
ATOM 2041 C C . THR A 1 252 ? 18.476 2.193 -12.496 1.00 94.06 252 THR A C 1
ATOM 2043 O O . THR A 1 252 ? 19.166 3.200 -12.708 1.00 94.06 252 THR A O 1
ATOM 2046 N N . PRO A 1 253 ? 18.820 1.010 -13.050 1.00 92.94 253 PRO A N 1
ATOM 2047 C CA . PRO A 1 253 ? 19.993 0.855 -13.914 1.00 92.94 253 PRO A CA 1
ATOM 2048 C C . PRO A 1 253 ? 19.777 1.454 -15.324 1.00 92.94 253 PRO A C 1
ATOM 2050 O O . PRO A 1 253 ? 19.645 0.740 -16.319 1.00 92.94 253 PRO A O 1
ATOM 2053 N N . PHE A 1 254 ? 19.810 2.789 -15.432 1.00 90.88 254 PHE A N 1
ATOM 2054 C CA . PHE A 1 254 ? 19.567 3.541 -16.677 1.00 90.88 254 PHE A CA 1
ATOM 2055 C C . PHE A 1 254 ? 20.435 3.124 -17.873 1.00 90.88 254 PHE A C 1
ATOM 2057 O O . PHE A 1 254 ? 19.984 3.225 -19.012 1.00 90.88 254 PHE A O 1
ATOM 2064 N N . GLU A 1 255 ? 21.667 2.654 -17.656 1.00 88.62 255 GLU A N 1
ATOM 2065 C CA . GLU A 1 255 ? 22.537 2.179 -18.744 1.00 88.62 255 GLU A CA 1
ATOM 2066 C C . GLU A 1 255 ? 21.897 1.021 -19.527 1.00 88.62 255 GLU A C 1
ATOM 2068 O O . GLU A 1 255 ? 21.983 0.979 -20.756 1.00 88.62 255 GLU A O 1
ATOM 2073 N N . ARG A 1 256 ? 21.205 0.116 -18.820 1.00 90.00 256 ARG A N 1
ATOM 2074 C CA . ARG A 1 256 ? 20.485 -1.017 -19.415 1.00 90.00 256 ARG A CA 1
ATOM 2075 C C . ARG A 1 256 ? 19.256 -0.540 -20.181 1.00 90.00 256 ARG A C 1
ATOM 2077 O O . ARG A 1 256 ? 19.145 -0.843 -21.368 1.00 90.00 256 ARG A O 1
ATOM 2084 N N . LEU A 1 257 ? 18.443 0.310 -19.554 1.00 89.44 257 LEU A N 1
ATOM 2085 C CA . LEU A 1 257 ? 17.264 0.925 -20.173 1.00 89.44 257 LEU A CA 1
ATOM 2086 C C . LEU A 1 257 ? 17.594 1.650 -21.484 1.00 89.44 257 LEU A C 1
ATOM 2088 O O . LEU A 1 257 ? 16.907 1.492 -22.489 1.00 89.44 257 LEU A O 1
ATOM 2092 N N . LEU A 1 258 ? 18.677 2.431 -21.501 1.00 88.44 258 LEU A N 1
ATOM 2093 C CA . LEU A 1 258 ? 19.121 3.141 -22.701 1.00 88.44 258 LEU A CA 1
ATOM 2094 C C . LEU A 1 258 ? 19.602 2.183 -23.796 1.00 88.44 258 LEU A C 1
ATOM 2096 O O . LEU A 1 258 ? 19.373 2.448 -24.977 1.00 88.44 258 LEU A O 1
ATOM 2100 N N . SER A 1 259 ? 20.277 1.091 -23.423 1.00 87.0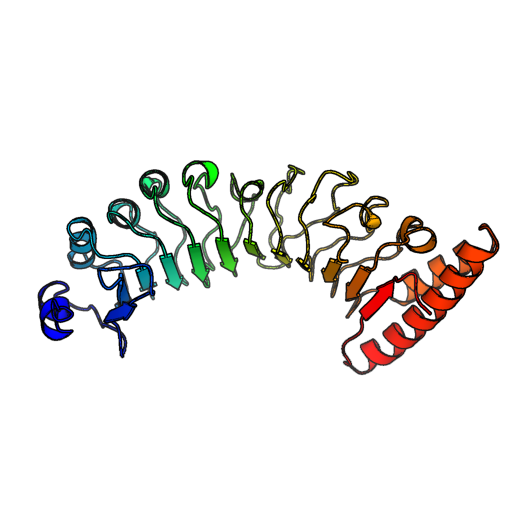0 259 SER A N 1
ATOM 2101 C CA . SER A 1 259 ? 20.755 0.090 -24.381 1.00 87.00 259 SER A CA 1
ATOM 2102 C C . SER A 1 259 ? 19.611 -0.681 -25.048 1.00 87.00 259 SER A C 1
ATOM 2104 O O . SER A 1 259 ? 19.667 -0.924 -26.253 1.00 87.00 259 SER A O 1
ATOM 2106 N N . GLU A 1 260 ? 18.560 -1.001 -24.290 1.00 85.38 260 GLU A N 1
ATOM 2107 C CA . GLU A 1 260 ? 17.345 -1.649 -24.787 1.00 85.38 260 GLU A CA 1
ATOM 2108 C C . GLU A 1 260 ? 16.561 -0.708 -25.709 1.00 85.38 260 GLU A C 1
ATOM 2110 O O . GLU A 1 260 ? 16.308 -1.058 -26.862 1.00 85.38 260 GLU A O 1
ATOM 2115 N N . ALA A 1 261 ? 16.299 0.530 -25.278 1.00 82.12 261 ALA A N 1
ATOM 2116 C CA . ALA A 1 261 ? 15.561 1.506 -26.079 1.00 82.12 261 ALA A CA 1
ATOM 2117 C C . ALA A 1 261 ? 16.207 1.776 -27.459 1.00 82.12 261 ALA A C 1
ATOM 2119 O O . ALA A 1 261 ? 15.501 1.942 -28.454 1.00 82.12 261 ALA A O 1
ATOM 2120 N N . LEU A 1 262 ? 17.546 1.770 -27.548 1.00 80.50 262 LEU A N 1
ATOM 2121 C CA . LEU A 1 262 ? 18.275 1.894 -28.821 1.00 80.50 262 LEU A CA 1
ATOM 2122 C C . LEU A 1 262 ? 18.103 0.681 -29.747 1.00 80.50 262 LEU A C 1
ATOM 2124 O O . LEU A 1 262 ? 18.150 0.838 -30.968 1.00 80.50 262 LEU A O 1
ATOM 2128 N N . ALA A 1 263 ? 17.943 -0.523 -29.194 1.00 78.56 263 ALA A N 1
ATOM 2129 C CA . ALA A 1 263 ? 17.722 -1.735 -29.980 1.00 78.56 263 ALA A CA 1
ATOM 2130 C C . ALA A 1 263 ? 16.300 -1.777 -30.567 1.00 78.56 263 ALA A C 1
ATOM 2132 O O . ALA A 1 263 ? 16.103 -2.242 -31.693 1.00 78.56 263 ALA A O 1
ATOM 2133 N N . THR A 1 264 ? 15.323 -1.249 -29.828 1.00 70.56 264 THR A N 1
ATOM 2134 C CA . THR A 1 264 ? 13.896 -1.293 -30.176 1.00 70.56 264 THR A CA 1
ATOM 2135 C C . THR A 1 264 ? 13.531 -0.341 -31.333 1.00 70.56 264 THR A C 1
ATOM 2137 O O . THR A 1 264 ? 12.699 -0.694 -32.175 1.00 70.56 264 THR A O 1
ATOM 2140 N N . ASP A 1 265 ? 14.243 0.788 -31.485 1.00 64.38 265 ASP A N 1
ATOM 2141 C CA . ASP A 1 265 ? 14.071 1.790 -32.564 1.00 64.38 265 ASP A CA 1
ATOM 2142 C C . ASP A 1 265 ? 14.123 1.200 -33.998 1.00 64.38 265 ASP A C 1
ATOM 2144 O O . ASP A 1 265 ? 13.531 1.748 -34.932 1.00 64.38 265 ASP A O 1
ATOM 2148 N N . ALA A 1 266 ? 14.800 0.063 -34.204 1.00 59.16 266 ALA A N 1
ATOM 2149 C CA . ALA A 1 266 ? 15.029 -0.513 -35.533 1.00 59.16 266 ALA A CA 1
ATOM 2150 C C . ALA A 1 266 ? 13.868 -1.367 -36.090 1.00 59.16 266 ALA A C 1
ATOM 2152 O O . ALA A 1 266 ? 13.904 -1.726 -37.269 1.00 59.16 266 ALA A O 1
ATOM 2153 N N . THR A 1 267 ? 12.860 -1.723 -35.280 1.00 64.12 267 THR A N 1
ATOM 2154 C CA . THR A 1 267 ? 11.909 -2.807 -35.626 1.00 64.12 267 THR A CA 1
ATOM 2155 C C . THR A 1 267 ? 10.428 -2.412 -35.687 1.00 64.12 267 THR A C 1
ATOM 2157 O O . THR A 1 267 ? 9.610 -3.219 -36.132 1.00 64.12 267 THR A O 1
ATOM 2160 N N . GLU A 1 268 ? 10.057 -1.184 -35.308 1.00 68.75 268 GLU A N 1
ATOM 2161 C CA . GLU A 1 268 ? 8.647 -0.782 -35.163 1.00 68.75 268 GLU A CA 1
ATOM 2162 C C . GLU A 1 268 ? 8.083 0.108 -36.298 1.00 68.75 268 GLU A C 1
ATOM 2164 O O . GLU A 1 268 ? 8.805 0.602 -37.161 1.00 68.75 268 GLU A O 1
ATOM 2169 N N . CYS A 1 269 ? 6.755 0.307 -36.316 1.00 70.12 269 CYS A N 1
ATOM 2170 C CA . CYS A 1 269 ? 6.040 1.178 -37.267 1.00 70.12 269 CYS A CA 1
ATOM 2171 C C . CYS A 1 269 ? 6.378 2.671 -37.056 1.00 70.12 269 CYS A C 1
ATOM 2173 O O . CYS A 1 269 ? 6.788 3.072 -35.970 1.00 70.12 269 CYS A O 1
ATOM 2175 N N . SER A 1 270 ? 6.133 3.528 -38.056 1.00 76.81 270 SER A N 1
ATOM 2176 C CA . SER A 1 270 ? 6.575 4.935 -38.067 1.00 76.81 270 SER A CA 1
ATOM 2177 C C . SER A 1 270 ? 6.113 5.782 -36.871 1.00 76.81 270 SER A C 1
ATOM 2179 O O . SER A 1 270 ? 6.833 6.681 -36.449 1.00 76.81 270 SER A O 1
ATOM 2181 N N . GLN A 1 271 ? 4.920 5.528 -36.318 1.00 77.31 271 GLN A N 1
ATOM 2182 C CA . GLN A 1 271 ? 4.439 6.235 -35.119 1.00 77.31 271 GLN A CA 1
ATOM 2183 C C . GLN A 1 271 ? 5.121 5.740 -33.838 1.00 77.31 271 GLN A C 1
ATOM 2185 O O . GLN A 1 271 ? 5.513 6.552 -33.001 1.00 77.31 271 GLN A O 1
ATOM 2190 N N . SER A 1 272 ? 5.301 4.428 -33.694 1.00 78.69 272 SER A N 1
ATOM 2191 C CA . SER A 1 272 ? 5.952 3.844 -32.520 1.00 78.69 272 SER A CA 1
ATOM 2192 C C . SER A 1 272 ? 7.455 4.137 -32.493 1.00 78.69 272 SER A C 1
ATOM 2194 O O . SER A 1 272 ? 7.987 4.409 -31.426 1.00 78.69 272 SER A O 1
ATOM 2196 N N . GLN A 1 273 ? 8.107 4.261 -33.656 1.00 81.44 273 GLN A N 1
ATOM 2197 C CA . GLN A 1 273 ? 9.480 4.778 -33.779 1.00 81.44 273 GLN A CA 1
ATOM 2198 C C . GLN A 1 273 ? 9.632 6.205 -33.228 1.00 81.44 273 GLN A C 1
ATOM 2200 O O . GLN A 1 273 ? 10.629 6.533 -32.590 1.00 81.44 273 GLN A O 1
ATOM 2205 N N . LEU A 1 274 ? 8.643 7.082 -33.449 1.00 84.00 274 LEU A N 1
ATOM 2206 C CA . LEU A 1 274 ? 8.686 8.437 -32.893 1.00 84.00 274 LEU A CA 1
ATOM 2207 C C . LEU A 1 274 ? 8.561 8.412 -31.363 1.00 84.00 274 LEU A C 1
ATOM 2209 O O . LEU A 1 274 ? 9.322 9.108 -30.688 1.00 84.00 274 LEU A O 1
ATOM 2213 N N . LYS A 1 275 ? 7.641 7.597 -30.826 1.00 85.75 275 LYS A N 1
ATOM 2214 C CA . LYS A 1 275 ? 7.487 7.387 -29.376 1.00 85.75 275 LYS A CA 1
ATOM 2215 C C . LYS A 1 275 ? 8.747 6.779 -28.758 1.00 85.75 275 LYS A C 1
ATOM 2217 O O . LYS A 1 275 ? 9.187 7.263 -27.721 1.00 85.75 275 LYS A O 1
ATOM 2222 N N . ALA A 1 276 ? 9.366 5.798 -29.410 1.00 86.38 276 ALA A N 1
ATOM 2223 C CA . ALA A 1 276 ? 10.607 5.170 -28.961 1.00 86.38 276 ALA A CA 1
ATOM 2224 C C . ALA A 1 276 ? 11.757 6.186 -28.881 1.00 86.38 276 ALA A C 1
ATOM 2226 O O . ALA A 1 276 ? 12.377 6.335 -27.828 1.00 86.38 276 ALA A O 1
ATOM 2227 N N . LYS A 1 277 ? 11.940 7.014 -29.917 1.00 87.75 277 LYS A N 1
ATOM 2228 C CA . LYS A 1 277 ? 12.918 8.110 -29.897 1.00 87.75 277 LYS A CA 1
ATOM 2229 C C . LYS A 1 277 ? 12.649 9.140 -28.793 1.00 87.75 277 LYS A C 1
ATOM 2231 O O . LYS A 1 277 ? 13.581 9.612 -28.140 1.00 87.75 277 LYS A O 1
ATOM 2236 N N . GLN A 1 278 ? 11.386 9.522 -28.580 1.00 89.12 278 GLN A N 1
ATOM 2237 C CA . GLN A 1 278 ? 10.998 10.429 -27.491 1.00 89.12 278 GLN A CA 1
ATOM 2238 C C . GLN A 1 278 ? 11.292 9.813 -26.120 1.00 89.12 278 GLN A C 1
ATOM 2240 O O . GLN A 1 278 ? 11.873 10.480 -25.265 1.00 89.12 278 GLN A O 1
ATOM 2245 N N . MET A 1 279 ? 10.939 8.541 -25.931 1.00 90.69 279 MET A N 1
ATOM 2246 C CA . MET A 1 279 ? 11.200 7.781 -24.712 1.00 90.69 279 MET A CA 1
ATOM 2247 C C . MET A 1 279 ? 12.702 7.685 -24.438 1.00 90.69 279 MET A C 1
ATOM 2249 O O . MET A 1 279 ? 13.127 7.982 -23.328 1.00 90.69 279 MET A O 1
ATOM 2253 N N . TYR A 1 280 ? 13.524 7.393 -25.449 1.00 91.44 280 TYR A N 1
ATOM 2254 C CA . TYR A 1 280 ? 14.983 7.386 -25.327 1.00 91.44 280 TYR A CA 1
ATOM 2255 C C . TYR A 1 280 ? 15.538 8.738 -24.847 1.00 91.44 280 TYR A C 1
ATOM 2257 O O . TYR A 1 280 ? 16.364 8.792 -23.934 1.00 91.44 280 TYR A O 1
ATOM 2265 N N . HIS A 1 281 ? 15.069 9.852 -25.419 1.00 92.00 281 HIS A N 1
ATOM 2266 C CA . HIS A 1 281 ? 15.494 11.183 -24.980 1.00 92.00 281 HIS A CA 1
ATOM 2267 C C . HIS A 1 281 ? 15.056 11.501 -23.543 1.00 92.00 281 HIS A C 1
ATOM 2269 O O . HIS A 1 281 ? 15.857 12.057 -22.791 1.00 92.00 281 HIS A O 1
ATOM 2275 N N . GLN A 1 282 ? 13.833 11.122 -23.154 1.00 93.94 282 GLN A N 1
ATOM 2276 C CA . GLN A 1 282 ? 13.361 11.256 -21.773 1.00 93.94 282 GLN A CA 1
ATOM 2277 C C . GLN A 1 282 ? 14.195 10.406 -20.806 1.00 93.94 282 GLN A C 1
ATOM 2279 O O . GLN A 1 282 ? 14.603 10.906 -19.762 1.00 93.94 282 GLN A O 1
ATOM 2284 N N . LEU A 1 283 ? 14.497 9.153 -21.158 1.00 93.94 283 LEU A N 1
ATOM 2285 C CA . LEU A 1 283 ? 15.339 8.264 -20.355 1.00 93.94 283 LEU A CA 1
ATOM 2286 C C . LEU A 1 283 ? 16.744 8.836 -20.164 1.00 93.94 283 LEU A C 1
ATOM 2288 O O . LEU A 1 283 ? 17.284 8.762 -19.063 1.00 93.94 283 LEU A O 1
ATOM 2292 N N . ARG A 1 284 ? 17.325 9.452 -21.201 1.00 94.12 284 ARG A N 1
ATOM 2293 C CA . ARG A 1 284 ? 18.641 10.097 -21.101 1.00 94.12 284 ARG A CA 1
ATOM 2294 C C . ARG A 1 284 ? 18.619 11.297 -20.149 1.00 94.12 284 ARG A C 1
ATOM 2296 O O . ARG A 1 284 ? 19.513 11.411 -19.317 1.00 94.12 284 ARG A O 1
ATOM 2303 N N . ASP A 1 285 ? 17.602 12.158 -20.239 1.00 94.31 285 ASP A N 1
ATOM 2304 C CA . ASP A 1 285 ? 17.423 13.278 -19.297 1.00 94.31 285 ASP A CA 1
ATOM 2305 C C . ASP A 1 285 ? 17.215 12.774 -17.861 1.00 94.31 285 ASP A C 1
ATOM 2307 O O . ASP A 1 285 ? 17.841 13.269 -16.923 1.00 94.31 285 ASP A O 1
ATOM 2311 N N . CYS A 1 286 ? 16.405 11.724 -17.690 1.00 94.25 286 CYS A N 1
ATOM 2312 C CA . CYS A 1 286 ? 16.220 11.068 -16.400 1.00 94.25 286 CYS A CA 1
ATOM 2313 C C . CYS A 1 286 ? 17.549 10.526 -15.851 1.00 94.25 286 CYS A C 1
ATOM 2315 O O . CYS A 1 286 ? 17.874 10.776 -14.697 1.00 94.25 286 CYS A O 1
ATOM 2317 N N . ALA A 1 287 ? 18.372 9.861 -16.661 1.00 93.06 287 ALA A N 1
ATOM 2318 C CA . ALA A 1 287 ? 19.672 9.365 -16.212 1.00 93.06 287 ALA A CA 1
ATOM 2319 C C . ALA A 1 287 ? 20.585 10.504 -15.710 1.00 93.06 287 ALA A C 1
ATOM 2321 O O . ALA A 1 287 ? 21.165 10.419 -14.625 1.00 93.06 287 ALA A O 1
ATOM 2322 N N . GLU A 1 288 ? 20.672 11.607 -16.463 1.00 93.75 288 GLU A N 1
ATOM 2323 C CA . GLU A 1 288 ? 21.498 12.771 -16.111 1.00 93.75 288 GLU A CA 1
ATOM 2324 C C . GLU A 1 288 ? 21.020 13.484 -14.836 1.00 93.75 288 GLU A C 1
ATOM 2326 O O . GLU A 1 288 ? 21.837 13.974 -14.050 1.00 93.75 288 GLU A O 1
ATOM 2331 N N . ARG A 1 289 ? 19.702 13.563 -14.631 1.00 93.75 289 ARG A N 1
ATOM 2332 C CA . ARG A 1 289 ? 19.073 14.190 -13.460 1.00 93.75 289 ARG A CA 1
ATOM 2333 C C . ARG A 1 289 ? 19.150 13.302 -12.221 1.00 93.75 289 ARG A C 1
ATOM 2335 O O . ARG A 1 289 ? 19.540 13.782 -11.158 1.00 93.75 289 ARG A O 1
ATOM 2342 N N . SER A 1 290 ? 18.898 12.002 -12.372 1.00 91.38 290 SER A N 1
ATOM 2343 C CA . SER A 1 290 ? 19.034 11.014 -11.295 1.00 91.38 290 SER A CA 1
ATOM 2344 C C . SER A 1 290 ? 20.460 11.009 -10.739 1.00 91.38 290 SER A C 1
ATOM 2346 O O . SER A 1 290 ? 20.638 11.001 -9.525 1.00 91.38 290 SER A O 1
ATOM 2348 N N . ALA A 1 291 ? 21.481 11.118 -11.601 1.00 90.06 291 ALA A N 1
ATOM 2349 C CA . ALA A 1 291 ? 22.887 11.208 -11.189 1.00 90.06 291 ALA A CA 1
ATOM 2350 C C . ALA A 1 291 ? 23.220 12.466 -10.358 1.00 90.06 291 ALA A C 1
ATOM 2352 O O . ALA A 1 291 ? 24.221 12.490 -9.643 1.00 90.06 291 ALA A O 1
ATOM 2353 N N . LYS A 1 292 ? 22.389 13.514 -10.438 1.00 92.25 292 LYS A N 1
ATOM 2354 C CA . LYS A 1 292 ? 22.500 14.745 -9.636 1.00 92.25 292 LYS A CA 1
ATOM 2355 C C . LYS A 1 292 ? 21.650 14.704 -8.361 1.00 92.25 292 LYS A C 1
ATOM 2357 O O . LYS A 1 292 ? 21.707 15.647 -7.577 1.00 92.25 292 LYS A O 1
ATOM 2362 N N . GLY A 1 293 ? 20.885 13.631 -8.146 1.00 87.75 293 GLY A N 1
ATOM 2363 C CA . GLY A 1 293 ? 19.930 13.506 -7.044 1.00 87.75 293 GLY A CA 1
ATOM 2364 C C . GLY A 1 293 ? 18.599 14.228 -7.281 1.00 87.75 293 GLY A C 1
ATOM 2365 O O . GLY A 1 293 ? 17.810 14.370 -6.346 1.00 87.75 293 GLY A O 1
ATOM 2366 N N . ASP A 1 294 ? 18.332 14.688 -8.506 1.00 90.88 294 ASP A N 1
ATOM 2367 C CA . ASP A 1 294 ? 17.038 15.264 -8.865 1.00 90.88 294 ASP A CA 1
ATOM 2368 C C . ASP A 1 294 ? 16.010 14.150 -9.074 1.00 90.88 294 ASP A C 1
ATOM 2370 O O . ASP A 1 294 ? 16.328 13.123 -9.663 1.00 90.88 294 ASP A O 1
ATOM 2374 N N . ARG A 1 295 ? 14.753 14.384 -8.676 1.00 89.56 295 ARG A N 1
ATOM 2375 C CA . ARG A 1 295 ? 13.648 13.442 -8.927 1.00 89.56 295 ARG A CA 1
ATOM 2376 C C . ARG A 1 295 ? 13.369 13.299 -10.421 1.00 89.56 295 ARG A C 1
ATOM 2378 O O . ARG A 1 295 ? 13.218 14.310 -11.117 1.00 89.56 295 ARG A O 1
ATOM 2385 N N . VAL A 1 296 ? 13.189 12.064 -10.880 1.00 92.94 296 VAL A N 1
ATOM 2386 C CA . VAL A 1 296 ? 12.967 11.741 -12.297 1.00 92.94 296 VAL A CA 1
ATOM 2387 C C . VAL A 1 296 ? 11.706 10.924 -12.516 1.00 92.94 296 VAL A C 1
ATOM 2389 O O . VAL A 1 296 ? 11.355 10.067 -11.715 1.00 92.94 296 VAL A O 1
ATOM 2392 N N . LYS A 1 297 ? 11.006 11.207 -13.615 1.00 93.94 297 LYS A N 1
ATOM 2393 C CA . LYS A 1 297 ? 9.806 10.481 -14.029 1.00 93.94 297 LYS A CA 1
ATOM 2394 C C . LYS A 1 297 ? 9.789 10.390 -15.549 1.00 93.94 297 LYS A C 1
ATOM 2396 O O . LYS A 1 297 ? 9.960 11.406 -16.220 1.00 93.94 297 LYS A O 1
ATOM 2401 N N . LEU A 1 298 ? 9.556 9.193 -16.069 1.00 93.94 298 LEU A N 1
ATOM 2402 C CA . LEU A 1 298 ? 9.235 8.963 -17.467 1.00 93.94 298 LEU A CA 1
ATOM 2403 C C . LEU A 1 298 ? 7.741 9.209 -17.672 1.00 93.94 298 LEU A C 1
ATOM 2405 O O . LEU A 1 298 ? 6.913 8.621 -16.975 1.00 93.94 298 LEU A O 1
ATOM 2409 N N . ILE A 1 299 ? 7.396 10.063 -18.631 1.00 93.00 299 ILE A N 1
ATOM 2410 C CA . ILE A 1 299 ? 6.006 10.369 -18.964 1.00 93.00 299 ILE A CA 1
ATOM 2411 C C . ILE A 1 299 ? 5.682 9.702 -20.296 1.00 93.00 299 ILE A C 1
ATOM 2413 O O . ILE A 1 299 ? 6.176 10.096 -21.356 1.00 93.00 299 ILE A O 1
ATOM 2417 N N . VAL A 1 300 ? 4.818 8.697 -20.234 1.00 89.88 300 VAL A N 1
ATOM 2418 C CA . VAL A 1 300 ? 4.236 8.033 -21.395 1.00 89.88 300 VAL A CA 1
ATOM 2419 C C . VAL A 1 300 ? 2.859 8.637 -21.594 1.00 89.88 300 VAL A C 1
ATOM 2421 O O . VAL A 1 300 ? 1.971 8.447 -20.774 1.00 89.88 300 VAL A O 1
ATOM 2424 N N . SER A 1 301 ? 2.662 9.410 -22.653 1.00 82.69 301 SER A N 1
ATOM 2425 C CA . SER A 1 301 ? 1.346 9.956 -22.977 1.00 82.69 301 SER A CA 1
ATOM 2426 C C . SER A 1 301 ? 1.185 10.088 -24.485 1.00 82.69 301 SER A C 1
ATOM 2428 O O . SER A 1 301 ? 2.161 10.045 -25.235 1.00 82.69 301 SER A O 1
ATOM 2430 N N . ASN A 1 302 ? -0.059 10.225 -24.941 1.00 68.19 302 ASN A N 1
ATOM 2431 C CA . ASN A 1 302 ? -0.349 10.384 -26.364 1.00 68.19 302 ASN A CA 1
ATOM 2432 C C . ASN A 1 302 ? -0.180 11.833 -26.859 1.00 68.19 302 ASN A C 1
ATOM 2434 O O . ASN A 1 302 ? -0.211 12.066 -28.064 1.00 68.19 302 ASN A O 1
ATOM 2438 N N . ASN A 1 303 ? 0.002 12.796 -25.948 1.00 54.94 303 ASN A N 1
ATOM 2439 C CA . ASN A 1 303 ? 0.082 14.213 -26.280 1.00 54.94 303 ASN A CA 1
ATOM 2440 C C . ASN A 1 303 ? 1.530 14.694 -26.142 1.00 54.94 303 ASN A C 1
ATOM 2442 O O . ASN A 1 303 ? 2.054 14.796 -25.034 1.00 54.94 303 ASN A O 1
ATOM 2446 N N . ALA A 1 304 ? 2.153 14.956 -27.292 1.00 36.84 304 ALA A N 1
ATOM 2447 C CA . ALA A 1 304 ? 3.366 15.761 -27.406 1.00 36.84 304 ALA A CA 1
ATOM 2448 C C . ALA A 1 304 ? 3.075 17.245 -27.137 1.00 36.84 304 ALA A C 1
ATOM 2450 O O . ALA A 1 304 ? 1.947 17.689 -27.461 1.00 36.84 304 ALA A O 1
#

pLDDT: mean 82.77, std 14.29, range [29.02, 97.56]

Secondary structure (DSSP, 8-state):
-PPPPPHHHHHHHS-SS-EEPTT---EE--TT-SSPEEEEEEEESS--GGGGGGGG-TTEEEEEEEESS-SEE-GGGGGSTT--EEEEE-TT--EE-GGGGG-TT--EEEEE--TT-------GGG-TT--EEEEEEE--SBPPTTGGG-SEEEEEE-TT---B------TT-SEEEEETS--------TTS-TT-SEEE-TT----B--GGGGGSS-TT-EEEE-TTS---B--GGGGT--S-EEEE-TTS-HHHHHHHHHHHTTTS-HHHHHHHHHHHHHHHHHHHHHTTT----EEE-S--

Foldseek 3Di:
DPPDPDPVVVCVLQDDQWDWDVPQFDFDDDPPDPGTAGHGATEDQEPDPSVLCLLVDQRHQHYAYEHNHYQEADLSVLSRHNHAYYAYEHQRHQYYDESVLSNQRHAEDAYHNPQNHADHPYACVSNVNHAEYHHERYQYQEDHHPQLVHAYYHYAYDLVHAHDDDQAASQRYAYEAYESNQDAAHDQDLNRAAAYAEYHHAQHQYQEHHLSPLSHHDQQEHEYEHANYAHLEYHLNLLVHQGKYKYFHQNYPLVSHLVHLVVVLPDDDPSSNVVSVVQNVLSVVQVVQSVVVHTHIRIRHPDD

Sequence (304 aa):
MMNPISELVWQSVLSGNIQLAKDAIQAYTDEHRITPAIFINVKTDNFPKEIERLQYFDRILGLELTLTQADEIPDFVGAVPNLEYITLTCPNVKQVHFSFHKLKHLQTLHISQPQLLEDFDVDLSQCPALVEFWCDGSNWQKMPQGLHLLRRISCWNHPQMQMEWEQIPFTKAEDIRLDYMALRSLPDNPGFFPKLKELSIEGNPIAELPETICNWGELSGIEIDVSKTQIESLPHSLLRTERSLTINLQDTPFERLLSEALATDATECSQSQLKAKQMYHQLRDCAERSAKGDRVKLIVSNNA

Radius of gyration: 23.23 Å; chains: 1; bounding box: 49×34×74 Å